Protein AF-A0A3E0KSJ0-F1 (afdb_monomer)

Solvent-accessible surface area (backbone atoms only — not comparable to full-atom values): 16572 Å² total; per-residue (Å²): 134,84,79,71,54,72,69,56,51,50,49,51,50,50,46,55,54,48,51,53,52,43,65,58,43,53,58,55,32,53,51,34,45,49,54,32,54,65,48,47,56,59,48,52,54,51,53,52,49,51,56,56,47,49,56,51,51,55,50,39,66,73,71,63,52,92,60,59,66,60,55,54,50,50,52,54,52,48,55,51,50,50,51,51,53,50,50,54,50,50,50,38,46,49,54,28,51,51,43,44,50,51,44,54,51,46,51,53,52,45,59,51,46,53,53,53,49,51,21,47,52,40,26,50,62,72,48,68,76,59,85,51,70,64,58,51,50,51,55,48,49,54,49,49,56,53,43,67,68,39,37,78,60,44,55,52,50,47,31,52,52,38,14,61,63,36,47,51,35,59,79,50,41,44,80,42,94,52,92,77,28,31,31,41,33,34,70,44,58,41,70,61,45,62,68,68,37,74,35,82,52,96,84,46,61,37,37,36,34,73,59,40,61,47,41,35,58,82,38,37,35,38,38,33,37,41,38,40,85,89,47,76,39,38,38,42,36,36,26,32,80,43,80,72,49,52,42,26,36,22,44,44,56,77,46,44,22,52,24,57,41,72,58,68,76,82,39,68,65,53,32,55,68,47,65,72,30,82,34,39,45,32,37,43,56,61,70,40,75,90,51,80,26,50,43,73,46,59,30,75,42,26,36,41,38,32,62,47,76,78,81,86,125

pLDDT: mean 78.9, std 12.52, range [38.31, 96.88]

Mean predicted aligned error: 10.22 Å

Secondary structure (DSSP, 8-state):
-PPPPHHHHHHHHHHHHHHHHHHHHHHHHHHHHHHHHHHHHHHHHHHHHHHHHHHHHHHHHHTT-S-HHHHHHHHHHHHHHHHHHHHHHHHHHHHHHHHHHHHHHHHHHHHHHHHHHHHHHHHHHHHTT--SHHHHHHHHHHHHHHHHHHIIIIIHHHHHHHHHHTT-GGGT-EE-SSTT-EEEEHHHHHHTS-SSEEEEETTEEEEEEEEEEEE-SS-EEEEEEEEETTEEEEEEEEEEEEEEETTEEEEEEEEEEETTEEP-TT-HHHIIIIISS-EEEEEGGGTSTT-S-EEEEEETTEEEEEEPPPP--

Foldseek 3Di:
DDDADPVLVVLVVVLVVLVVVLVVLVVVLVVLVVVLVVLVVVLVVLVVVLVVVVVVLVVCVVVDPPCVVVSVVVNVVSVVVNVVSVVVSVVSVVSSVVSVVVNLLSVLVSVVSVLVSQLSVLLCVLLVPVPDDVSLVVSLVLLQVVCVVVCVFAPLVQLVVLLVLQQQVVVQWDDDPDPQKIKRFQVSSQVSGDAWDWGADVQGIKTKHDWGWFFAQAKIKIWIWIDDPSGIWIKIWIFHWDDPDQFKIATATDWMGISNHTDDCPDPVCCVRHNVDGGSIHGRCNSRPPASGKDWGTHGRIIMIGRDPPPDD

Sequence (313 aa):
MEEPTYSTAFLRRQVEQTEQRLAAVVPEVAEARALYEEAAGPAAARLQFYDAYAGQAFGSLWSGAEDLVDVLANLRLMARLIQQDVAALEETARRYAQLRLKQDTLQRYRDLLDAVETAAQARERRLGGAVNRDELQLALYDVAEDWERLRPHLFVPFFQEAGRRLQRLDRVAVPGREPGTWHLEEDALNRVLPDPFTARVEGGRLSLTGPRFYLRADHLYFDAVMEGAFGTYHVLAVGQMERAGPTRIQYRIEAIYIDGLPVDPGDPDVQADIYQNSLLAMDGRSLLPGAVAMRYEQNNGYLWLAPEPPEAN

Nearest PDB structures (foldseek):
  6zbf-assembly1_D  TM=6.933E-01  e=5.297E+00  Plasmodium falciparum
  5y05-assembly1_A  TM=4.475E-01  e=1.123E+00  Mycolicibacterium smegmatis MC2 155
  6nct-assembly1_B  TM=5.214E-01  e=3.799E+00  Homo sapiens
  4ovv-assembly1_B  TM=5.397E-01  e=5.598E+00  Homo sapiens
  8i4v-assembly1_A  TM=4.188E-01  e=3.217E+00  Saccharomyces cerevisiae S288C

Radius of gyration: 27.34 Å; Cα contacts (8 Å, |Δi|>4): 456; chains: 1; bounding box: 70×56×86 Å

Structure (mmCIF, N/CA/C/O backbone):
data_AF-A0A3E0KSJ0-F1
#
_entry.id   AF-A0A3E0KSJ0-F1
#
loop_
_atom_site.group_PDB
_atom_site.id
_atom_site.type_symbol
_atom_site.label_atom_id
_atom_site.label_alt_id
_atom_site.label_comp_id
_atom_site.label_asym_id
_atom_site.label_entity_id
_atom_site.label_seq_id
_atom_site.pdbx_PDB_ins_code
_atom_site.Cartn_x
_atom_site.Cartn_y
_atom_site.Cartn_z
_atom_site.occupancy
_atom_site.B_iso_or_equiv
_atom_site.auth_seq_id
_atom_site.auth_comp_id
_atom_site.auth_asym_id
_atom_site.auth_atom_id
_atom_site.pdbx_PDB_model_num
ATOM 1 N N . MET A 1 1 ? 17.817 -26.746 -16.448 1.00 38.31 1 MET A N 1
ATOM 2 C CA . MET A 1 1 ? 17.280 -26.016 -15.285 1.00 38.31 1 MET A CA 1
ATOM 3 C C . MET A 1 1 ? 18.471 -25.349 -14.645 1.00 38.31 1 MET A C 1
ATOM 5 O O . MET A 1 1 ? 19.322 -26.064 -14.136 1.00 38.31 1 MET A O 1
ATOM 9 N N . GLU A 1 2 ? 18.605 -24.040 -14.823 1.00 41.97 2 GLU A N 1
ATOM 10 C CA . GLU A 1 2 ? 19.685 -23.260 -14.210 1.00 41.97 2 GLU A CA 1
ATOM 11 C C . GLU A 1 2 ? 19.411 -23.097 -12.710 1.00 41.97 2 GLU A C 1
ATOM 13 O O . GLU A 1 2 ? 18.256 -22.977 -12.295 1.00 41.97 2 GLU A O 1
ATOM 18 N N . GLU A 1 3 ? 20.463 -23.178 -11.895 1.00 40.12 3 GLU A N 1
ATOM 19 C CA . GLU A 1 3 ? 20.366 -23.003 -10.446 1.00 40.12 3 GLU A CA 1
ATOM 20 C C . GLU A 1 3 ? 20.063 -21.530 -10.110 1.00 40.12 3 GLU A C 1
ATOM 22 O O . GLU A 1 3 ? 20.663 -20.636 -10.710 1.00 40.12 3 GLU A O 1
ATOM 27 N N . PRO A 1 4 ? 19.145 -21.248 -9.165 1.00 48.75 4 PRO A N 1
ATOM 28 C CA . PRO A 1 4 ? 18.804 -19.881 -8.782 1.00 48.75 4 PRO A CA 1
ATOM 29 C C . PRO A 1 4 ? 20.024 -19.155 -8.206 1.00 48.75 4 PRO A C 1
ATOM 31 O O . PRO A 1 4 ? 20.809 -19.732 -7.449 1.00 48.75 4 PRO A O 1
ATOM 34 N N . THR A 1 5 ? 20.159 -17.863 -8.509 1.00 55.38 5 THR A N 1
ATOM 35 C CA . THR A 1 5 ? 21.218 -17.040 -7.903 1.00 55.38 5 THR A CA 1
ATOM 36 C C . THR A 1 5 ? 21.061 -16.980 -6.374 1.00 55.38 5 THR A C 1
ATOM 38 O O . THR A 1 5 ? 19.957 -17.108 -5.841 1.00 55.38 5 THR A O 1
ATOM 41 N N . TYR A 1 6 ? 22.161 -16.774 -5.632 1.00 48.75 6 TYR A N 1
ATOM 42 C CA . TYR A 1 6 ? 22.166 -16.747 -4.154 1.00 48.75 6 TYR A CA 1
ATOM 43 C C . TYR A 1 6 ? 21.106 -15.799 -3.557 1.00 48.75 6 TYR A C 1
ATOM 45 O O . TYR A 1 6 ? 20.485 -16.123 -2.546 1.00 48.75 6 TYR A O 1
ATOM 53 N N . SER A 1 7 ? 20.850 -14.658 -4.206 1.00 44.50 7 SER A N 1
ATOM 54 C CA . SER A 1 7 ? 19.797 -13.706 -3.827 1.00 44.50 7 SER A CA 1
ATOM 55 C C . SER A 1 7 ? 18.388 -14.288 -3.960 1.00 44.50 7 SER A C 1
ATOM 57 O O . SER A 1 7 ? 17.577 -14.135 -3.051 1.00 44.50 7 SER A O 1
ATOM 59 N N . THR A 1 8 ? 18.104 -15.001 -5.049 1.00 53.81 8 THR A N 1
ATOM 60 C CA . THR A 1 8 ? 16.798 -15.623 -5.309 1.00 53.81 8 THR A CA 1
ATOM 61 C C . THR A 1 8 ? 16.569 -16.822 -4.391 1.00 53.81 8 THR A C 1
ATOM 63 O O . THR A 1 8 ? 15.483 -16.993 -3.842 1.00 53.81 8 THR A O 1
ATOM 66 N N . ALA A 1 9 ? 17.611 -17.618 -4.131 1.00 56.91 9 ALA A N 1
ATOM 67 C CA . ALA A 1 9 ? 17.558 -18.706 -3.154 1.00 56.91 9 ALA A CA 1
ATOM 68 C C . ALA A 1 9 ? 17.325 -18.194 -1.717 1.00 56.91 9 ALA A C 1
ATOM 70 O O . ALA A 1 9 ? 16.571 -18.797 -0.952 1.00 56.91 9 ALA A O 1
ATOM 71 N N . PHE A 1 10 ? 17.939 -17.065 -1.348 1.00 48.62 10 PHE A N 1
ATOM 72 C CA . PHE A 1 10 ? 17.715 -16.417 -0.056 1.00 48.62 10 PHE A CA 1
ATOM 73 C C . PHE A 1 10 ? 16.281 -15.885 0.088 1.00 48.62 10 PHE A C 1
ATOM 75 O O . PHE A 1 10 ? 15.656 -16.126 1.120 1.00 48.62 10 PHE A O 1
ATOM 82 N N . LEU A 1 11 ? 15.744 -15.225 -0.945 1.00 50.44 11 LEU A N 1
ATOM 83 C CA . LEU A 1 11 ? 14.357 -14.745 -0.965 1.00 50.44 11 LEU A CA 1
ATOM 84 C C . LEU A 1 11 ? 13.357 -15.896 -0.821 1.00 50.44 11 LEU A C 1
ATOM 86 O O . LEU A 1 11 ? 12.496 -15.841 0.053 1.00 50.44 11 LEU A O 1
ATOM 90 N N . ARG A 1 12 ? 13.534 -16.987 -1.577 1.00 62.97 12 ARG A N 1
ATOM 91 C CA . ARG A 1 12 ? 12.697 -18.194 -1.446 1.00 62.97 12 ARG A CA 1
ATOM 92 C C . ARG A 1 12 ? 12.710 -18.754 -0.030 1.00 62.97 12 ARG A C 1
ATOM 94 O O . ARG A 1 12 ? 11.664 -19.059 0.532 1.00 62.97 12 ARG A O 1
ATOM 101 N N . ARG A 1 13 ? 13.884 -18.800 0.602 1.00 56.50 13 ARG A N 1
ATOM 102 C CA . ARG A 1 13 ? 14.000 -19.227 2.001 1.00 56.50 13 ARG A CA 1
ATOM 103 C C . ARG A 1 13 ? 13.256 -18.294 2.962 1.00 56.50 13 ARG A C 1
ATOM 105 O O . ARG A 1 13 ? 12.698 -18.768 3.949 1.00 56.50 13 ARG A O 1
ATOM 112 N N . GLN A 1 14 ? 13.254 -16.983 2.714 1.00 46.69 14 GLN A N 1
ATOM 113 C CA . GLN A 1 14 ? 12.480 -16.034 3.521 1.00 46.69 14 GLN A CA 1
ATOM 114 C C . GLN A 1 14 ? 10.969 -16.217 3.338 1.00 46.69 14 GLN A C 1
ATOM 116 O O . GLN A 1 14 ? 10.240 -16.153 4.333 1.00 46.69 14 GLN A O 1
ATOM 121 N N . VAL A 1 15 ? 10.510 -16.493 2.112 1.00 60.81 15 VAL A N 1
ATOM 122 C CA . VAL A 1 15 ? 9.110 -16.843 1.818 1.00 60.81 15 VAL A CA 1
ATOM 123 C C . VAL A 1 15 ? 8.719 -18.093 2.603 1.00 60.81 15 VAL A C 1
ATOM 125 O O . VAL A 1 15 ? 7.826 -18.021 3.444 1.00 60.81 15 VAL A O 1
ATOM 128 N N . GLU A 1 16 ? 9.466 -19.190 2.455 1.00 65.38 16 GLU A N 1
ATOM 129 C CA . GLU A 1 16 ? 9.206 -20.456 3.156 1.00 65.38 16 GLU A CA 1
ATOM 130 C C . GLU A 1 16 ? 9.163 -20.285 4.685 1.00 65.38 16 GLU A C 1
ATOM 132 O O . GLU A 1 16 ? 8.272 -20.798 5.364 1.00 65.38 16 GLU A O 1
ATOM 137 N N . GLN A 1 17 ? 10.109 -19.533 5.259 1.00 55.03 17 GLN A N 1
ATOM 138 C CA . GLN A 1 17 ? 10.126 -19.254 6.700 1.00 55.03 17 GLN A CA 1
ATOM 139 C C . GLN A 1 17 ? 8.919 -18.430 7.151 1.00 55.03 17 GLN A C 1
ATOM 141 O O . GLN A 1 17 ? 8.402 -18.641 8.252 1.00 55.03 17 GLN A O 1
ATOM 146 N N . THR A 1 18 ? 8.479 -17.479 6.330 1.00 50.53 18 THR A N 1
ATOM 147 C CA . THR A 1 18 ? 7.305 -16.652 6.623 1.00 50.53 18 THR A CA 1
ATOM 148 C C . THR A 1 18 ? 6.028 -17.483 6.530 1.00 50.53 18 THR A C 1
ATOM 150 O O . THR A 1 18 ? 5.198 -17.405 7.435 1.00 50.53 18 THR A O 1
ATOM 153 N N . GLU A 1 19 ? 5.907 -18.352 5.527 1.00 67.88 19 GLU A N 1
ATOM 154 C CA . GLU A 1 19 ? 4.785 -19.283 5.374 1.00 67.88 19 GLU A CA 1
ATOM 155 C C . GLU A 1 19 ? 4.686 -20.264 6.545 1.00 67.88 19 GLU A C 1
ATOM 157 O O . GLU A 1 19 ? 3.603 -20.460 7.093 1.00 67.88 19 GLU A O 1
ATOM 162 N N . GLN A 1 20 ? 5.811 -20.817 7.012 1.00 70.19 20 GLN A N 1
ATOM 163 C CA . GLN A 1 20 ? 5.831 -21.681 8.199 1.00 70.19 20 GLN A CA 1
ATOM 164 C C . GLN A 1 20 ? 5.352 -20.946 9.457 1.00 70.19 20 GLN A C 1
ATOM 166 O O . GLN A 1 20 ? 4.574 -21.488 10.244 1.00 70.19 20 GLN A O 1
ATOM 171 N N . ARG A 1 21 ? 5.788 -19.694 9.654 1.00 60.22 21 ARG A N 1
ATOM 172 C CA . ARG A 1 21 ? 5.330 -18.861 10.779 1.00 60.22 21 ARG A CA 1
ATOM 173 C C . ARG A 1 21 ? 3.844 -18.540 10.671 1.00 60.22 21 ARG A C 1
ATOM 175 O O . ARG A 1 21 ? 3.152 -18.564 11.686 1.00 60.22 21 ARG A O 1
ATOM 182 N N . LEU A 1 22 ? 3.353 -18.258 9.467 1.00 65.88 22 LEU A N 1
ATOM 183 C CA . LEU A 1 22 ? 1.939 -18.003 9.220 1.00 65.88 22 LEU A CA 1
ATOM 184 C C . LEU A 1 22 ? 1.102 -19.255 9.517 1.00 65.88 22 LEU A C 1
ATOM 186 O O . LEU A 1 22 ? 0.130 -19.169 10.263 1.00 65.88 22 LEU A O 1
ATOM 190 N N . ALA A 1 23 ? 1.533 -20.423 9.035 1.00 75.69 23 ALA A N 1
ATOM 191 C CA . ALA A 1 23 ? 0.880 -21.706 9.289 1.00 75.69 23 ALA A CA 1
ATOM 192 C C . ALA A 1 23 ? 0.805 -22.056 10.786 1.00 75.69 23 ALA A C 1
ATOM 194 O O . ALA A 1 23 ? -0.154 -22.696 11.211 1.00 75.69 23 ALA A O 1
ATOM 195 N N . ALA A 1 24 ? 1.774 -21.608 11.591 1.00 74.69 24 ALA A N 1
ATOM 196 C CA . ALA A 1 24 ? 1.742 -21.759 13.045 1.00 74.69 24 ALA A CA 1
ATOM 197 C C . ALA A 1 24 ? 0.785 -20.768 13.739 1.00 74.69 24 ALA A C 1
ATOM 199 O O . ALA A 1 24 ? 0.106 -21.142 14.688 1.00 74.69 24 ALA A O 1
ATOM 200 N N . VAL A 1 25 ? 0.698 -19.516 13.270 1.00 71.12 25 VAL A N 1
ATOM 201 C CA . VAL A 1 25 ? -0.120 -18.462 13.910 1.00 71.12 25 VAL A CA 1
ATOM 202 C C . VAL A 1 25 ? -1.603 -18.552 13.534 1.00 71.12 25 VAL A C 1
ATOM 204 O O . VAL A 1 25 ? -2.456 -18.241 14.360 1.00 71.12 25 VAL A O 1
ATOM 207 N N . VAL A 1 26 ? -1.938 -18.995 12.319 1.00 78.19 26 VAL A N 1
ATOM 208 C CA . VAL A 1 26 ? -3.332 -19.155 11.859 1.00 78.19 26 VAL A CA 1
ATOM 209 C C . VAL A 1 26 ? -4.201 -19.984 12.825 1.00 78.19 26 VAL A C 1
ATOM 211 O O . VAL A 1 26 ? -5.277 -19.499 13.190 1.00 78.19 26 VAL A O 1
ATOM 214 N N . PRO A 1 27 ? -3.791 -21.185 13.285 1.00 84.50 27 PRO A N 1
ATOM 215 C CA . PRO A 1 27 ? -4.589 -21.942 14.249 1.00 84.50 27 PRO A CA 1
ATOM 216 C C . PRO A 1 27 ? -4.680 -21.245 15.615 1.00 84.50 27 PRO A C 1
ATOM 218 O O . PRO A 1 27 ? -5.757 -21.248 16.206 1.00 84.50 27 PRO A O 1
ATOM 221 N N . GLU A 1 28 ? -3.616 -20.579 16.086 1.00 76.81 28 GLU A N 1
ATOM 222 C CA . GLU A 1 28 ? -3.640 -19.812 17.346 1.00 76.81 28 GLU A CA 1
ATOM 223 C C . GLU A 1 28 ? -4.657 -18.659 17.294 1.00 76.81 28 GLU A C 1
ATOM 225 O O . GLU A 1 28 ? -5.363 -18.398 18.269 1.00 76.81 28 GLU A O 1
ATOM 230 N N . VAL A 1 29 ? -4.765 -17.970 16.151 1.00 74.88 29 VAL A N 1
ATOM 231 C CA . VAL A 1 29 ? -5.762 -16.909 15.941 1.00 74.88 29 VAL A CA 1
ATOM 232 C C . VAL A 1 29 ? -7.173 -17.484 15.918 1.00 74.88 29 VAL A C 1
ATOM 234 O O . VAL A 1 29 ? -8.070 -16.895 16.519 1.00 74.88 29 VAL A O 1
ATOM 237 N N . ALA A 1 30 ? -7.381 -18.621 15.248 1.00 80.81 30 ALA A N 1
ATOM 238 C CA . ALA A 1 30 ? -8.684 -19.280 15.197 1.00 80.81 30 ALA A CA 1
ATOM 239 C C . ALA A 1 30 ? -9.153 -19.720 16.594 1.00 80.81 30 ALA A C 1
ATOM 241 O O . ALA A 1 30 ? -10.302 -19.472 16.958 1.00 80.81 30 ALA A O 1
ATOM 242 N N . GLU A 1 31 ? -8.257 -20.294 17.400 1.00 85.75 31 GLU A N 1
ATOM 243 C CA . GLU A 1 31 ? -8.533 -20.662 18.791 1.00 85.75 31 GLU A CA 1
ATOM 244 C C . GLU A 1 31 ? -8.829 -19.426 19.653 1.00 85.75 31 GLU A C 1
ATOM 246 O O . GLU A 1 31 ? -9.848 -19.374 20.339 1.00 85.75 31 GLU A O 1
ATOM 251 N N . ALA A 1 32 ? -7.994 -18.385 19.577 1.00 77.38 32 ALA A N 1
ATOM 252 C CA . ALA A 1 32 ? -8.206 -17.152 20.336 1.00 77.38 32 ALA A CA 1
ATOM 253 C C . ALA A 1 32 ? -9.509 -16.436 19.946 1.00 77.38 32 ALA A C 1
ATOM 255 O O . ALA A 1 32 ? -10.180 -15.864 20.806 1.00 77.38 32 ALA A O 1
ATOM 256 N N . ARG A 1 33 ? -9.886 -16.488 18.663 1.00 83.25 33 ARG A N 1
ATOM 257 C CA . ARG A 1 33 ? -11.171 -15.985 18.175 1.00 83.25 33 ARG A CA 1
ATOM 258 C C . ARG A 1 33 ? -12.333 -16.780 18.759 1.00 83.25 33 ARG A C 1
ATOM 260 O O . ARG A 1 33 ? -13.277 -16.162 19.239 1.00 83.25 33 ARG A O 1
ATOM 267 N N . ALA A 1 34 ? -12.257 -18.111 18.743 1.00 85.81 34 ALA A N 1
ATOM 268 C CA . ALA A 1 34 ? -13.293 -18.970 19.309 1.00 85.81 34 ALA A CA 1
ATOM 269 C C . ALA A 1 34 ? -13.478 -18.709 20.812 1.00 85.81 34 ALA A C 1
ATOM 271 O O . ALA A 1 34 ? -14.605 -18.524 21.257 1.00 85.81 34 ALA A O 1
ATOM 272 N N . LEU A 1 35 ? -12.381 -18.584 21.568 1.00 84.50 35 LEU A N 1
ATOM 273 C CA . LEU A 1 35 ? -12.415 -18.236 22.994 1.00 84.50 35 LEU A CA 1
ATOM 274 C C . LEU A 1 35 ? -13.031 -16.852 23.244 1.00 84.50 35 LEU A C 1
ATOM 276 O O . LEU A 1 35 ? -13.803 -16.675 24.185 1.00 84.50 35 LEU A O 1
ATOM 280 N N . TYR A 1 36 ? -12.705 -15.863 22.407 1.00 80.56 36 TYR A N 1
ATOM 281 C CA . TYR A 1 36 ? -13.316 -14.539 22.493 1.00 80.56 36 TYR A CA 1
ATOM 282 C C . TYR A 1 36 ? -14.818 -14.584 22.181 1.00 80.56 36 TYR A C 1
ATOM 284 O O . TYR A 1 36 ? -15.604 -14.006 22.925 1.00 80.56 36 TYR A O 1
ATOM 292 N N . GLU A 1 37 ? -15.235 -15.278 21.119 1.00 83.88 37 GLU A N 1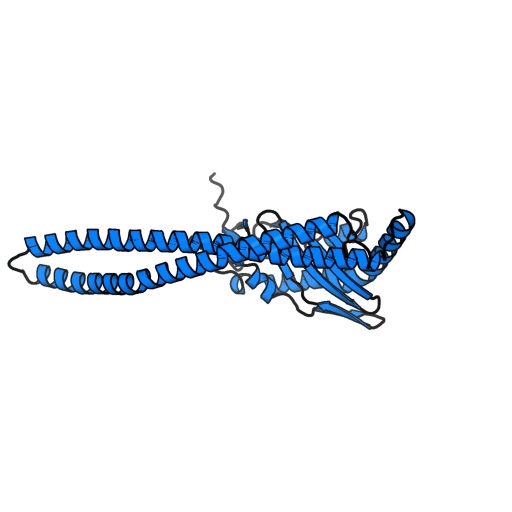
ATOM 293 C CA . GLU A 1 37 ? -16.649 -15.417 20.739 1.00 83.88 37 GLU A CA 1
ATOM 294 C C . GLU A 1 37 ? -17.452 -16.189 21.807 1.00 83.88 37 GLU A C 1
ATOM 296 O O . GLU A 1 37 ? -18.560 -15.771 22.159 1.00 83.88 37 GLU A O 1
ATOM 301 N N . GLU A 1 38 ? -16.872 -17.244 22.391 1.00 85.62 38 GLU A N 1
ATOM 302 C CA . GLU A 1 38 ? -17.444 -18.004 23.511 1.00 85.62 38 GLU A CA 1
ATOM 303 C C . GLU A 1 38 ? -17.595 -17.144 24.773 1.00 85.62 38 GLU A C 1
ATOM 305 O O . GLU A 1 38 ? -18.592 -17.267 25.481 1.00 85.62 38 GLU A O 1
ATOM 310 N N . ALA A 1 39 ? -16.656 -16.233 25.046 1.00 78.31 39 ALA A N 1
ATOM 311 C CA . ALA A 1 39 ? -16.739 -15.314 26.179 1.00 78.31 39 ALA A CA 1
ATOM 312 C C . ALA A 1 39 ? -17.694 -14.130 25.926 1.00 78.31 39 ALA A C 1
ATOM 314 O O . ALA A 1 39 ? -18.404 -13.698 26.840 1.00 78.31 39 ALA A O 1
ATOM 315 N N . ALA A 1 40 ? -17.740 -13.610 24.696 1.00 72.31 40 ALA A N 1
ATOM 316 C CA . ALA A 1 40 ? -18.466 -12.393 24.337 1.00 72.31 40 ALA A CA 1
ATOM 317 C C . ALA A 1 40 ? -19.990 -12.557 24.413 1.00 72.31 40 ALA A C 1
ATOM 319 O O . ALA A 1 40 ? -20.670 -11.670 24.930 1.00 72.31 40 ALA A O 1
ATOM 320 N N . GLY A 1 41 ? -20.535 -13.684 23.942 1.00 76.56 41 GLY A N 1
ATOM 321 C CA . GLY A 1 41 ? -21.981 -13.943 23.974 1.00 76.56 41 GLY A CA 1
ATOM 322 C C . GLY A 1 41 ? -22.561 -13.949 25.398 1.00 76.56 41 GLY A C 1
ATOM 323 O O . GLY A 1 41 ? -23.455 -13.153 25.702 1.00 76.56 41 GLY A O 1
ATOM 324 N N . PRO A 1 42 ? -22.034 -14.786 26.310 1.00 78.25 42 PRO A N 1
ATOM 325 C CA . PRO A 1 42 ? -22.417 -14.790 27.717 1.00 78.25 42 PRO A CA 1
ATOM 326 C C . PRO A 1 42 ? -22.154 -13.453 28.418 1.00 78.25 42 PRO A C 1
ATOM 328 O O . PRO A 1 42 ? -22.981 -13.034 29.224 1.00 78.25 42 PRO A O 1
ATOM 331 N N . ALA A 1 43 ? -21.048 -12.761 28.119 1.00 70.81 43 ALA A N 1
ATOM 332 C CA . ALA A 1 43 ? -20.759 -11.448 28.701 1.00 70.81 43 ALA A CA 1
ATOM 333 C C . ALA A 1 43 ? -21.787 -10.386 28.273 1.00 70.81 43 ALA A C 1
ATOM 335 O O . ALA A 1 43 ? -22.272 -9.635 29.116 1.00 70.81 43 ALA A O 1
ATOM 336 N N . ALA A 1 44 ? -22.190 -10.360 26.999 1.00 72.19 44 ALA A N 1
ATOM 337 C CA . ALA A 1 44 ? -23.237 -9.464 26.510 1.00 72.19 44 ALA A CA 1
ATOM 338 C C . ALA A 1 44 ? -24.589 -9.741 27.189 1.00 72.19 44 ALA A C 1
ATOM 340 O O . ALA A 1 44 ? -25.260 -8.806 27.626 1.00 72.19 44 ALA A O 1
ATOM 341 N N . ALA A 1 45 ? -24.958 -11.016 27.348 1.00 76.00 45 ALA A N 1
ATOM 342 C CA . ALA A 1 45 ? -26.170 -11.407 28.067 1.00 76.00 45 ALA A CA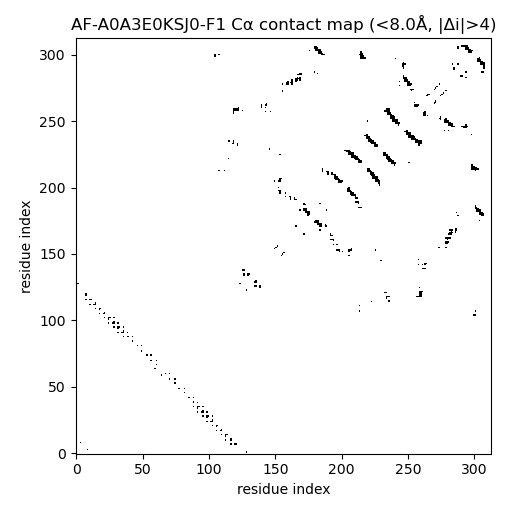 1
ATOM 343 C C . ALA A 1 45 ? -26.123 -10.999 29.553 1.00 76.00 45 ALA A C 1
ATOM 345 O O . ALA A 1 45 ? -27.115 -10.500 30.085 1.00 76.00 45 ALA A O 1
ATOM 346 N N . ARG A 1 46 ? -24.968 -11.153 30.220 1.00 73.31 46 ARG A N 1
ATOM 347 C CA . ARG A 1 46 ? -24.769 -10.701 31.608 1.00 73.31 46 ARG A CA 1
ATOM 348 C C . ARG A 1 46 ? -24.863 -9.180 31.733 1.00 73.31 46 ARG A C 1
ATOM 350 O O . ARG A 1 46 ? -25.554 -8.701 32.623 1.00 73.31 46 ARG A O 1
ATOM 357 N N . LEU A 1 47 ? -24.257 -8.422 30.818 1.00 68.81 47 LEU A N 1
ATOM 358 C CA . LEU A 1 47 ? -24.356 -6.957 30.790 1.00 68.81 47 LEU A CA 1
ATOM 359 C C . LEU A 1 47 ? -25.800 -6.472 30.597 1.00 68.81 47 LEU A C 1
ATOM 361 O O . LEU A 1 47 ? -26.237 -5.582 31.321 1.00 68.81 47 LEU A O 1
ATOM 365 N N . GLN A 1 48 ? -26.560 -7.093 29.691 1.00 71.00 48 GLN A N 1
ATOM 366 C CA . GLN A 1 48 ? -27.988 -6.798 29.509 1.00 71.00 48 GLN A CA 1
ATOM 367 C C . GLN A 1 48 ? -28.814 -7.135 30.756 1.00 71.00 48 GLN A C 1
ATOM 369 O O . GLN A 1 48 ? -29.712 -6.381 31.130 1.00 71.00 48 GLN A O 1
ATOM 374 N N . PHE A 1 49 ? -28.501 -8.248 31.426 1.00 75.44 49 PHE A N 1
ATOM 375 C CA . PHE A 1 49 ? -29.124 -8.602 32.700 1.00 75.44 49 PHE A CA 1
ATOM 376 C C . PHE A 1 49 ? -28.832 -7.556 33.784 1.00 75.44 49 PHE A C 1
ATOM 378 O O . PHE A 1 49 ? -29.755 -7.135 34.482 1.00 75.44 49 PHE A O 1
ATOM 385 N N . TYR A 1 50 ? -27.580 -7.105 33.913 1.00 70.75 50 TYR A N 1
ATOM 386 C CA . TYR A 1 50 ? -27.209 -6.086 34.895 1.00 70.75 50 TYR A CA 1
ATOM 387 C C . TYR A 1 50 ? -27.910 -4.750 34.635 1.00 70.75 50 TYR A C 1
ATOM 389 O O . TYR A 1 50 ? -28.356 -4.115 35.587 1.00 70.75 50 TYR A O 1
ATOM 397 N N . ASP A 1 51 ? -28.052 -4.347 33.372 1.00 65.50 51 ASP A N 1
ATOM 398 C CA . ASP A 1 51 ? -28.773 -3.130 32.983 1.00 65.50 51 ASP A CA 1
ATOM 399 C C . ASP A 1 51 ? -30.264 -3.210 33.365 1.00 65.50 51 ASP A C 1
ATOM 401 O O . ASP A 1 51 ? -30.800 -2.335 34.053 1.00 65.50 51 ASP A O 1
ATOM 405 N N . ALA A 1 52 ? -30.916 -4.331 33.036 1.00 72.00 52 ALA A N 1
ATOM 406 C CA . ALA A 1 52 ? -32.311 -4.579 33.393 1.00 72.00 52 ALA A CA 1
ATOM 407 C C . ALA A 1 52 ? -32.532 -4.629 34.917 1.00 72.00 52 ALA A C 1
ATOM 409 O O . ALA A 1 52 ? -33.484 -4.035 35.433 1.00 72.00 52 ALA A O 1
ATOM 410 N N . TYR A 1 53 ? -31.647 -5.309 35.653 1.00 71.44 53 TYR A N 1
ATOM 411 C CA . TYR A 1 53 ? -31.734 -5.405 37.108 1.00 71.44 53 TYR A CA 1
ATOM 412 C C . TYR A 1 53 ? -31.457 -4.055 37.778 1.00 71.44 53 TYR A C 1
ATOM 414 O O . TYR A 1 53 ? -32.162 -3.691 38.717 1.00 71.44 53 TYR A O 1
ATOM 422 N N . ALA A 1 54 ? -30.465 -3.286 37.313 1.00 56.53 54 ALA A N 1
ATOM 423 C CA . ALA A 1 54 ? -30.177 -1.959 37.854 1.00 56.53 54 ALA A CA 1
ATOM 424 C C . ALA A 1 54 ? -31.417 -1.0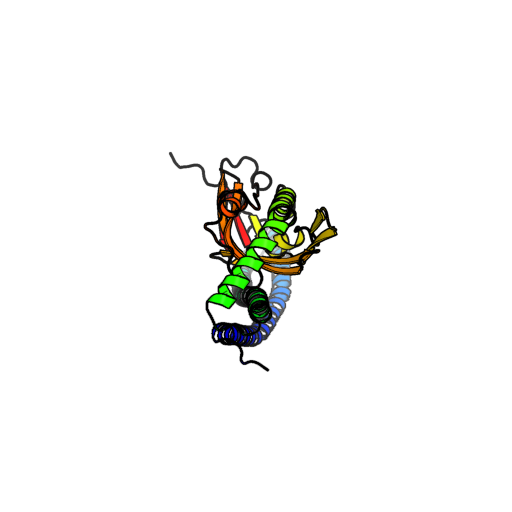58 37.763 1.00 56.53 54 ALA A C 1
ATOM 426 O O . ALA A 1 54 ? -31.787 -0.434 38.759 1.00 56.53 54 ALA A O 1
ATOM 427 N N . GLY A 1 55 ? -32.120 -1.070 36.625 1.00 62.75 55 GLY A N 1
ATOM 428 C CA . GLY A 1 55 ? -33.389 -0.356 36.456 1.00 62.75 55 GLY A CA 1
ATOM 429 C C . GLY A 1 55 ? -34.466 -0.762 37.474 1.00 62.75 55 GLY A C 1
ATOM 430 O O . GLY A 1 55 ? -35.124 0.102 38.056 1.00 62.75 55 GLY A O 1
ATOM 431 N N . GLN A 1 56 ? -34.614 -2.061 37.754 1.00 66.12 56 GLN A N 1
ATOM 432 C CA . GLN A 1 56 ? -35.567 -2.566 38.754 1.00 66.12 56 GLN A CA 1
ATOM 433 C C . GLN A 1 56 ? -35.160 -2.223 40.193 1.00 66.12 56 GLN A C 1
ATOM 435 O O . GLN A 1 56 ? -35.997 -1.799 40.992 1.00 66.12 56 GLN A O 1
ATOM 440 N N . ALA A 1 57 ? -33.874 -2.352 40.519 1.00 56.75 57 ALA A N 1
ATOM 441 C CA . ALA A 1 57 ? -33.328 -2.008 41.825 1.00 56.75 57 ALA A CA 1
ATOM 442 C C . ALA A 1 57 ? -33.505 -0.512 42.125 1.00 56.75 57 ALA A C 1
ATOM 444 O O . ALA A 1 57 ? -33.997 -0.165 43.198 1.00 56.75 57 ALA A O 1
ATOM 445 N N . PHE A 1 58 ? -33.215 0.376 41.167 1.00 57.31 58 PHE A N 1
ATOM 446 C CA . PHE A 1 58 ? -33.497 1.810 41.303 1.00 57.31 58 PHE A CA 1
ATOM 447 C C . PHE A 1 58 ? -34.992 2.097 41.494 1.00 57.31 58 PHE A C 1
ATOM 449 O O . PHE A 1 58 ? -35.346 2.918 42.341 1.00 57.31 58 PHE A O 1
ATOM 456 N N . GLY A 1 59 ? -35.870 1.384 40.780 1.00 59.41 59 GLY A N 1
ATOM 457 C CA . GLY A 1 59 ? -37.320 1.459 40.984 1.00 59.41 59 GLY A CA 1
ATOM 458 C C . GLY A 1 59 ? -37.744 1.076 42.407 1.00 59.41 59 GLY A C 1
ATOM 459 O O . GLY A 1 59 ? -38.521 1.799 43.026 1.00 59.41 59 GLY A O 1
ATOM 460 N N . SER A 1 60 ? -37.181 -0.008 42.953 1.00 61.84 60 SER A N 1
ATOM 461 C CA . SER A 1 60 ? -37.469 -0.483 44.317 1.00 61.84 60 SER A CA 1
ATOM 462 C C . SER A 1 60 ? -36.963 0.458 45.419 1.00 61.84 60 SER A C 1
ATOM 464 O O . SER A 1 60 ? -37.636 0.655 46.431 1.00 61.84 60 SER A O 1
ATOM 466 N N . LEU A 1 61 ? -35.811 1.104 45.202 1.00 57.84 61 LEU A N 1
ATOM 467 C CA . LEU A 1 61 ? -35.279 2.137 46.096 1.00 57.84 61 LEU A CA 1
ATOM 468 C C . LEU A 1 61 ? -36.179 3.381 46.107 1.00 57.84 61 LEU A C 1
ATOM 470 O O . LEU A 1 61 ? -36.396 3.972 47.162 1.00 57.84 61 LEU A O 1
ATOM 474 N N . TRP A 1 62 ? -36.733 3.757 44.950 1.00 60.53 62 TRP A N 1
ATOM 475 C CA . TRP A 1 62 ? -37.653 4.890 44.819 1.00 60.53 62 TRP A CA 1
ATOM 476 C C . TRP A 1 62 ? -39.037 4.611 45.422 1.00 60.53 62 TRP A C 1
ATOM 478 O O . TRP A 1 62 ? -39.667 5.515 45.967 1.00 60.53 62 TRP A O 1
ATOM 488 N N . SER A 1 63 ? -39.511 3.363 45.357 1.00 68.19 63 SER A N 1
ATOM 489 C CA . SER A 1 63 ? -40.813 2.956 45.902 1.00 68.19 63 SER A CA 1
ATOM 490 C C . SER A 1 63 ? -40.807 2.650 47.405 1.00 68.19 63 SER A C 1
ATOM 492 O O . SER A 1 63 ? -41.848 2.271 47.935 1.00 68.19 63 SER A O 1
ATOM 494 N N . GLY A 1 64 ? -39.668 2.801 48.092 1.00 54.97 64 GLY A N 1
ATOM 495 C CA . GLY A 1 64 ? -39.557 2.598 49.540 1.00 54.97 64 GLY A CA 1
ATOM 496 C C . GLY A 1 64 ? -39.492 1.128 49.964 1.00 54.97 64 GLY A C 1
ATOM 497 O O . GLY A 1 64 ? -40.257 0.713 50.830 1.00 54.97 64 GLY A O 1
ATOM 498 N N . ALA A 1 65 ? -38.609 0.333 49.350 1.00 59.91 65 ALA A N 1
ATOM 499 C CA . ALA A 1 65 ? -38.374 -1.059 49.747 1.00 59.91 65 ALA A CA 1
ATOM 500 C C . ALA A 1 65 ? -37.995 -1.205 51.239 1.00 59.91 65 ALA A C 1
ATOM 502 O O . ALA A 1 65 ? -37.174 -0.442 51.751 1.00 59.91 65 ALA A O 1
ATOM 503 N N . GLU A 1 66 ? -38.557 -2.221 51.907 1.00 49.81 66 GLU A N 1
ATOM 504 C CA . GLU A 1 66 ? -38.318 -2.515 53.332 1.00 49.81 66 GLU A CA 1
ATOM 505 C C . GLU A 1 66 ? -36.863 -2.952 53.621 1.00 49.81 66 GLU A C 1
ATOM 507 O O . GLU A 1 66 ? -36.334 -2.608 54.676 1.00 49.81 66 GLU A O 1
ATOM 512 N N . ASP A 1 67 ? -36.173 -3.590 52.660 1.00 64.00 67 ASP A N 1
ATOM 513 C CA . ASP A 1 67 ? -34.784 -4.084 52.787 1.00 64.00 67 ASP A CA 1
ATOM 514 C C . ASP A 1 67 ? -33.779 -3.322 51.901 1.00 64.00 67 ASP A C 1
ATOM 516 O O . ASP A 1 67 ? -33.114 -3.843 51.000 1.00 64.00 67 ASP A O 1
ATOM 520 N N . LEU A 1 68 ? -33.637 -2.028 52.177 1.00 55.09 68 LEU A N 1
ATOM 521 C CA . LEU A 1 68 ? -32.742 -1.111 51.457 1.00 55.09 68 LEU A CA 1
ATOM 522 C C . LEU A 1 68 ? -31.258 -1.537 51.497 1.00 55.09 68 LEU A C 1
ATOM 524 O O . LEU A 1 68 ? -30.498 -1.278 50.559 1.00 55.09 68 LEU A O 1
ATOM 528 N N . VAL A 1 69 ? -30.839 -2.201 52.579 1.00 66.19 69 VAL A N 1
ATOM 529 C CA . VAL A 1 69 ? -29.463 -2.686 52.772 1.00 66.19 69 VAL A CA 1
ATOM 530 C C . VAL A 1 69 ? -29.127 -3.806 51.787 1.00 66.19 69 VAL A C 1
ATOM 532 O O . VAL A 1 69 ? -28.053 -3.777 51.182 1.00 66.19 69 VAL A O 1
ATOM 535 N N . ASP A 1 70 ? -30.053 -4.735 51.562 1.00 58.16 70 ASP A N 1
ATOM 536 C CA . ASP A 1 70 ? -29.851 -5.876 50.668 1.00 58.16 70 ASP A CA 1
ATOM 537 C C . ASP A 1 70 ? -29.822 -5.443 49.201 1.00 58.16 70 ASP A C 1
ATOM 539 O O . ASP A 1 70 ? -28.981 -5.904 48.425 1.00 58.16 70 ASP A O 1
ATOM 543 N N . VAL A 1 71 ? -30.660 -4.471 48.825 1.00 56.50 71 VAL A N 1
ATOM 544 C CA . VAL A 1 71 ? -30.630 -3.876 47.479 1.00 56.50 71 VAL A CA 1
ATOM 545 C C . VAL A 1 71 ? -29.274 -3.215 47.203 1.00 56.50 71 VAL A C 1
ATOM 547 O O . VAL A 1 71 ? -28.672 -3.441 46.150 1.00 56.50 71 VAL A O 1
ATOM 550 N N . LEU A 1 72 ? -28.740 -2.448 48.159 1.00 55.59 72 LEU A N 1
ATOM 551 C CA . LEU A 1 72 ? -27.425 -1.809 48.034 1.00 55.59 72 LEU A CA 1
ATOM 552 C C . LEU A 1 72 ? -26.266 -2.821 48.048 1.00 55.59 72 LEU A C 1
ATOM 554 O O . LEU A 1 72 ? -25.277 -2.631 47.332 1.00 55.59 72 LEU A O 1
ATOM 558 N N . ALA A 1 73 ? -26.369 -3.896 48.834 1.00 62.75 73 ALA A N 1
ATOM 559 C CA . ALA A 1 73 ? -25.388 -4.979 48.852 1.00 62.75 73 ALA A CA 1
ATOM 560 C C . ALA A 1 73 ? -25.342 -5.718 47.503 1.00 62.75 73 ALA A C 1
ATOM 562 O O . ALA A 1 73 ? -24.255 -5.932 46.960 1.00 62.75 73 ALA A O 1
ATOM 563 N N . ASN A 1 74 ? -26.506 -6.009 46.916 1.00 62.25 74 ASN A N 1
ATOM 564 C CA . ASN A 1 74 ? -26.623 -6.641 45.602 1.00 62.25 74 ASN A CA 1
ATOM 565 C C . ASN A 1 74 ? -26.093 -5.740 44.478 1.00 62.25 74 ASN A C 1
ATOM 567 O O . ASN A 1 74 ? -25.351 -6.212 43.618 1.00 62.25 74 ASN A O 1
ATOM 571 N N . LEU A 1 75 ? -26.376 -4.432 44.517 1.00 60.00 75 LEU A N 1
ATOM 572 C CA . LEU A 1 75 ? -25.805 -3.463 43.571 1.00 60.00 75 LEU A CA 1
ATOM 573 C C . LEU A 1 75 ? -24.272 -3.419 43.638 1.00 60.00 75 LEU A C 1
ATOM 575 O O . LEU A 1 75 ? -23.603 -3.415 42.604 1.00 60.00 75 LEU A O 1
ATOM 579 N N . ARG A 1 76 ? -23.693 -3.446 44.846 1.00 67.69 76 ARG A N 1
ATOM 580 C CA . ARG A 1 76 ? -22.231 -3.500 45.028 1.00 67.69 76 ARG A CA 1
ATOM 581 C C . ARG A 1 76 ? -21.621 -4.810 44.538 1.00 67.69 76 ARG A C 1
ATOM 583 O O . ARG A 1 76 ? -20.536 -4.786 43.957 1.00 67.69 76 ARG A O 1
ATOM 590 N N . LEU A 1 77 ? -22.283 -5.938 44.785 1.00 72.12 77 LEU A N 1
ATOM 591 C CA . LEU A 1 77 ? -21.831 -7.243 44.308 1.00 72.12 77 LEU A CA 1
ATOM 592 C C . LEU A 1 77 ? -21.836 -7.296 42.776 1.00 72.12 77 LEU A C 1
ATOM 594 O O . LEU A 1 77 ? -20.827 -7.663 42.182 1.00 72.12 77 LEU A O 1
ATOM 598 N N . MET A 1 78 ? -22.918 -6.847 42.138 1.00 66.31 78 MET A N 1
ATOM 599 C CA . MET A 1 78 ? -22.998 -6.774 40.677 1.00 66.31 78 MET A CA 1
ATOM 600 C C . MET A 1 78 ? -21.952 -5.838 40.081 1.00 66.31 78 MET A C 1
ATOM 602 O O . MET A 1 78 ? -21.329 -6.204 39.095 1.00 66.31 78 MET A O 1
ATOM 606 N N . ALA A 1 79 ? -21.689 -4.673 40.683 1.00 65.12 79 ALA A N 1
ATOM 607 C CA . ALA A 1 79 ? -20.639 -3.775 40.200 1.00 65.12 79 ALA A CA 1
ATOM 608 C C . ALA A 1 79 ? -19.260 -4.463 40.155 1.00 65.12 79 ALA A C 1
ATOM 610 O O . ALA A 1 79 ? -18.507 -4.278 39.200 1.00 65.12 79 ALA A O 1
ATOM 611 N N . ARG A 1 80 ? -18.944 -5.305 41.151 1.00 75.50 80 ARG A N 1
ATOM 612 C CA . ARG A 1 80 ? -17.712 -6.113 41.146 1.00 75.50 80 ARG A CA 1
ATOM 613 C C . ARG A 1 80 ? -17.734 -7.199 40.072 1.00 75.50 80 ARG A C 1
ATOM 615 O O . ARG A 1 80 ? -16.722 -7.392 39.408 1.00 75.50 80 ARG A O 1
ATOM 622 N N . LEU A 1 81 ? -18.863 -7.884 39.892 1.00 73.31 81 LEU A N 1
ATOM 623 C CA . LEU A 1 81 ? -19.007 -8.923 38.867 1.00 73.31 81 LEU A CA 1
ATOM 624 C C . LEU A 1 81 ? -18.905 -8.341 37.450 1.00 73.31 81 LEU A C 1
ATOM 626 O O . LEU A 1 81 ? -18.199 -8.906 36.626 1.00 73.31 81 LEU A O 1
ATOM 630 N N . ILE A 1 82 ? -19.496 -7.167 37.199 1.00 70.12 82 ILE A N 1
ATOM 631 C CA . ILE A 1 82 ? -19.338 -6.412 35.947 1.00 70.12 82 ILE A CA 1
ATOM 632 C C . ILE A 1 82 ? -17.863 -6.117 35.689 1.00 70.12 82 ILE A C 1
ATOM 634 O O . ILE A 1 82 ? -17.374 -6.373 34.596 1.00 70.12 82 ILE A O 1
ATOM 638 N N . GLN A 1 83 ? -17.137 -5.601 36.686 1.00 76.12 83 GLN A N 1
ATOM 639 C CA . GLN A 1 83 ? -15.711 -5.303 36.531 1.00 76.12 83 GLN A CA 1
ATOM 640 C C . GLN A 1 83 ? -14.891 -6.556 36.204 1.00 76.12 83 GLN A C 1
ATOM 642 O O . GLN A 1 83 ? -14.006 -6.496 35.356 1.00 76.12 83 GLN A O 1
ATOM 647 N N . GLN A 1 84 ? -15.190 -7.688 36.844 1.00 80.44 84 GLN A N 1
ATOM 648 C CA . GLN A 1 84 ? -14.518 -8.961 36.574 1.00 80.44 84 GLN A CA 1
ATOM 649 C C . GLN A 1 84 ? -14.845 -9.503 35.176 1.00 80.44 84 GLN A C 1
ATOM 651 O O . GLN A 1 84 ? -13.933 -9.893 34.449 1.00 80.44 84 GLN A O 1
ATOM 656 N N . ASP A 1 85 ? -16.121 -9.484 34.786 1.00 73.19 85 ASP A N 1
ATOM 657 C CA . ASP A 1 85 ? -16.590 -9.922 33.469 1.00 73.19 85 ASP A CA 1
ATOM 658 C C . ASP A 1 85 ? -15.982 -9.072 32.344 1.00 73.19 85 ASP A C 1
ATOM 660 O O . ASP A 1 85 ? -15.495 -9.609 31.348 1.00 73.19 85 ASP A O 1
ATOM 664 N N . VAL A 1 86 ? -15.963 -7.746 32.518 1.00 75.25 86 VAL A N 1
ATOM 665 C CA . VAL A 1 86 ? -15.347 -6.811 31.567 1.00 75.25 86 VAL A CA 1
ATOM 666 C C . VAL A 1 86 ? -13.839 -7.041 31.489 1.00 75.25 86 VAL A C 1
ATOM 668 O O . VAL A 1 86 ? -13.314 -7.147 30.386 1.00 75.25 86 VAL A O 1
ATOM 671 N N . ALA A 1 87 ? -13.141 -7.205 32.618 1.00 78.12 87 ALA A N 1
ATOM 672 C CA . ALA A 1 87 ? -11.697 -7.450 32.621 1.00 78.12 87 ALA A CA 1
ATOM 673 C C . ALA A 1 87 ? -11.312 -8.766 31.915 1.00 78.12 87 ALA A C 1
ATOM 675 O O . ALA A 1 87 ? -10.346 -8.792 31.150 1.00 78.12 87 ALA A O 1
ATOM 676 N N . ALA A 1 88 ? -12.078 -9.842 32.124 1.00 76.44 88 ALA A N 1
ATOM 677 C CA . ALA A 1 88 ? -11.860 -11.126 31.452 1.00 76.44 88 ALA A CA 1
ATOM 678 C C . ALA A 1 88 ? -12.126 -11.039 29.935 1.00 76.44 88 ALA A C 1
ATOM 680 O O . ALA A 1 88 ? -11.374 -11.589 29.121 1.00 76.44 88 ALA A O 1
ATOM 681 N N . LEU A 1 89 ? -13.166 -10.299 29.534 1.00 76.56 89 LEU A N 1
ATOM 682 C CA . LEU A 1 89 ? -13.448 -10.033 28.123 1.00 76.56 89 LEU A CA 1
ATOM 683 C C . LEU A 1 89 ? -12.354 -9.163 27.484 1.00 76.56 89 LEU A C 1
ATOM 685 O O . LEU A 1 89 ? -11.927 -9.426 26.364 1.00 76.56 89 LEU A O 1
ATOM 689 N N . GLU A 1 90 ? -11.849 -8.158 28.197 1.00 79.31 90 GLU A N 1
ATOM 690 C CA . GLU A 1 90 ? -10.738 -7.319 27.741 1.00 79.31 90 GLU A CA 1
ATOM 691 C C . GLU A 1 90 ? -9.433 -8.104 27.592 1.00 79.31 90 GLU A C 1
ATOM 693 O O . GLU A 1 90 ? -8.638 -7.819 26.697 1.00 79.31 90 GLU A O 1
ATOM 698 N N . GLU A 1 91 ? -9.161 -9.069 28.469 1.00 81.12 91 GLU A N 1
ATOM 699 C CA . GLU A 1 91 ? -7.981 -9.931 28.369 1.00 81.12 91 GLU A CA 1
ATOM 700 C C . GLU A 1 91 ? -8.037 -10.821 27.120 1.00 81.12 91 GLU A C 1
ATOM 702 O O . GLU A 1 91 ? -7.104 -10.817 26.310 1.00 81.12 91 GLU A O 1
ATOM 707 N N . THR A 1 92 ? -9.153 -11.525 26.914 1.00 78.50 92 THR A N 1
ATOM 708 C CA . THR A 1 92 ? -9.358 -12.376 25.729 1.00 78.50 92 THR A CA 1
ATOM 709 C C . THR A 1 92 ? -9.360 -11.558 24.436 1.00 78.50 92 THR A C 1
ATOM 711 O O . THR A 1 92 ? -8.680 -11.928 23.475 1.00 78.50 92 THR A O 1
ATOM 714 N N . ALA A 1 93 ? -10.014 -10.391 24.432 1.00 75.50 93 ALA A N 1
ATOM 715 C CA . ALA A 1 93 ? -9.996 -9.455 23.310 1.00 75.50 93 ALA A CA 1
ATOM 716 C C . ALA A 1 93 ? -8.580 -8.951 22.994 1.00 75.50 93 ALA A C 1
ATOM 718 O O . ALA A 1 93 ? -8.193 -8.900 21.826 1.00 75.50 93 ALA A O 1
ATOM 719 N N . ARG A 1 94 ? -7.779 -8.607 24.015 1.00 78.81 94 ARG A N 1
ATOM 720 C CA . ARG A 1 94 ? -6.380 -8.182 23.834 1.00 78.81 94 ARG A CA 1
ATOM 721 C C . ARG A 1 94 ? -5.528 -9.293 23.236 1.00 78.81 94 ARG A C 1
ATOM 723 O O . ARG A 1 94 ? -4.785 -9.031 22.291 1.00 78.81 94 ARG A O 1
ATOM 730 N N . ARG A 1 95 ? -5.650 -10.523 23.743 1.00 78.62 95 ARG A N 1
ATOM 731 C CA . ARG A 1 95 ? -4.904 -11.680 23.228 1.00 78.62 95 ARG A CA 1
ATOM 732 C C . ARG A 1 95 ? -5.255 -11.972 21.770 1.00 78.62 95 ARG A C 1
ATOM 734 O O . ARG A 1 95 ? -4.353 -12.113 20.945 1.00 78.62 95 ARG A O 1
ATOM 741 N N . TYR A 1 96 ? -6.546 -12.002 21.439 1.00 78.00 96 TYR A N 1
ATOM 742 C CA . TYR A 1 96 ? -7.004 -12.158 20.059 1.00 78.00 96 TYR A CA 1
ATOM 743 C C . TYR A 1 96 ? -6.484 -11.027 19.158 1.00 78.00 96 TYR A C 1
ATOM 745 O O . TYR A 1 96 ? -5.927 -11.298 18.096 1.00 78.00 96 TYR A O 1
ATOM 753 N N . ALA A 1 97 ? -6.581 -9.768 19.598 1.00 72.75 97 ALA A N 1
ATOM 754 C CA . ALA A 1 97 ? -6.098 -8.618 18.833 1.00 72.75 97 ALA A CA 1
ATOM 755 C C . ALA A 1 97 ? -4.584 -8.674 18.560 1.00 72.75 97 ALA A C 1
ATOM 757 O O . ALA A 1 97 ? -4.156 -8.354 17.453 1.00 72.75 97 ALA A O 1
ATOM 758 N N . GLN A 1 98 ? -3.772 -9.106 19.531 1.00 73.56 98 GLN A N 1
ATOM 759 C CA . GLN A 1 98 ? -2.324 -9.273 19.354 1.00 73.56 98 GLN A CA 1
ATOM 760 C C . GLN A 1 98 ? -1.984 -10.378 18.349 1.00 73.56 98 GLN A C 1
ATOM 762 O O . GLN A 1 98 ? -1.136 -10.178 17.478 1.00 73.56 98 GLN A O 1
ATOM 767 N N . LEU A 1 99 ? -2.646 -11.535 18.447 1.00 75.56 99 LEU A N 1
ATOM 768 C CA . LEU A 1 99 ? -2.427 -12.645 17.518 1.00 75.56 99 LEU A CA 1
ATOM 769 C C . LEU A 1 99 ? -2.875 -12.285 16.101 1.00 75.56 99 LEU A C 1
ATOM 771 O O . LEU A 1 99 ? -2.150 -12.551 15.144 1.00 75.56 99 LEU A O 1
ATOM 775 N N . ARG A 1 100 ? -4.017 -11.605 15.969 1.00 78.81 100 ARG A N 1
ATOM 776 C CA . ARG A 1 100 ? -4.488 -11.084 14.687 1.00 78.81 100 ARG A CA 1
ATOM 777 C C . ARG A 1 100 ? -3.497 -10.087 14.088 1.00 78.81 100 ARG A C 1
ATOM 779 O O . ARG A 1 100 ? -3.129 -10.240 12.934 1.00 78.81 100 ARG A O 1
ATOM 786 N N . LEU A 1 101 ? -2.997 -9.126 14.870 1.00 72.56 101 LEU A N 1
ATOM 787 C CA . LEU A 1 101 ? -1.974 -8.179 14.404 1.00 72.56 101 LEU A CA 1
ATOM 788 C C . LEU A 1 101 ? -0.715 -8.903 13.902 1.00 72.56 101 LEU A C 1
ATOM 790 O O . LEU A 1 101 ? -0.145 -8.526 12.876 1.00 72.56 101 LEU A O 1
ATOM 794 N N . LYS A 1 102 ? -0.285 -9.953 14.611 1.00 70.19 102 LYS A N 1
ATOM 795 C CA . LYS A 1 102 ? 0.852 -10.791 14.213 1.00 70.19 102 LYS A CA 1
ATOM 796 C C . LYS A 1 102 ? 0.576 -11.516 12.893 1.00 70.19 102 LYS A C 1
ATOM 798 O O . LYS A 1 102 ? 1.440 -11.499 12.020 1.00 70.19 102 LYS A O 1
ATOM 803 N N . GLN A 1 103 ? -0.605 -12.116 12.734 1.00 73.94 103 GLN A N 1
ATOM 804 C CA . GLN A 1 103 ? -1.020 -12.749 11.479 1.00 73.94 103 GLN A CA 1
ATOM 805 C C . GLN A 1 103 ? -1.058 -11.736 10.333 1.00 73.94 103 GLN A C 1
ATOM 807 O O . GLN A 1 103 ? -0.437 -11.979 9.304 1.00 73.94 103 GLN A O 1
ATOM 812 N N . ASP A 1 104 ? -1.720 -10.595 10.526 1.00 75.94 104 ASP A N 1
ATOM 813 C CA . ASP A 1 104 ? -1.860 -9.546 9.513 1.00 75.94 104 ASP A CA 1
ATOM 814 C C . ASP A 1 104 ? -0.480 -9.016 9.085 1.00 75.94 104 ASP A C 1
ATOM 816 O O . ASP A 1 104 ? -0.215 -8.844 7.898 1.00 75.94 104 ASP A O 1
ATOM 820 N N . THR A 1 105 ? 0.444 -8.831 10.035 1.00 70.75 105 THR A N 1
ATOM 821 C CA . THR A 1 105 ? 1.828 -8.416 9.746 1.00 70.75 105 THR A CA 1
ATOM 822 C C . THR A 1 105 ? 2.573 -9.462 8.916 1.00 70.75 105 THR A C 1
ATOM 824 O O . THR A 1 105 ? 3.242 -9.110 7.945 1.00 70.75 105 THR A O 1
ATOM 827 N N . LEU A 1 106 ? 2.460 -10.746 9.275 1.00 68.44 106 LEU A N 1
ATOM 828 C CA . LEU A 1 106 ? 3.105 -11.839 8.540 1.00 68.44 106 LEU A CA 1
ATOM 829 C C . LEU A 1 106 ? 2.520 -12.002 7.136 1.00 68.44 106 LEU A C 1
ATOM 831 O O . LEU A 1 106 ? 3.284 -12.155 6.187 1.00 68.44 106 LEU A O 1
ATOM 835 N N . GLN A 1 107 ? 1.195 -11.928 6.998 1.00 77.31 107 GLN A N 1
ATOM 836 C CA . GLN A 1 107 ? 0.516 -12.012 5.708 1.00 77.31 107 GLN A CA 1
ATOM 837 C C . GLN A 1 107 ? 0.959 -10.873 4.791 1.00 77.31 107 GLN A C 1
ATOM 839 O O . GLN A 1 107 ? 1.397 -11.121 3.674 1.00 77.31 107 GLN A O 1
ATOM 844 N N . ARG A 1 108 ? 0.939 -9.629 5.285 1.00 74.69 108 ARG A N 1
ATOM 845 C CA . ARG A 1 108 ? 1.410 -8.475 4.512 1.00 74.69 108 ARG A CA 1
ATOM 846 C C . ARG A 1 108 ? 2.881 -8.638 4.129 1.00 74.69 108 ARG A C 1
ATOM 848 O O . ARG A 1 108 ? 3.247 -8.394 2.982 1.00 74.69 108 ARG A O 1
ATOM 855 N N . TYR A 1 109 ? 3.743 -9.067 5.051 1.00 69.69 109 TYR A N 1
ATOM 856 C CA . TYR A 1 109 ? 5.153 -9.299 4.729 1.00 69.69 109 TYR A CA 1
ATOM 857 C C . TYR A 1 109 ? 5.329 -10.351 3.626 1.00 69.69 109 TYR A C 1
ATOM 859 O O . TYR A 1 109 ? 6.066 -10.103 2.676 1.00 69.69 109 TYR A O 1
ATOM 867 N N . ARG A 1 110 ? 4.591 -11.464 3.694 1.00 75.44 110 ARG A N 1
ATOM 868 C CA . ARG A 1 110 ? 4.554 -12.491 2.647 1.00 75.44 110 ARG A CA 1
ATOM 869 C C . ARG A 1 110 ? 4.103 -11.918 1.304 1.00 75.44 110 ARG A C 1
ATOM 871 O O . ARG A 1 110 ? 4.776 -12.137 0.309 1.00 75.44 110 ARG A O 1
ATOM 878 N N . ASP A 1 111 ? 3.035 -11.125 1.278 1.00 77.50 111 ASP A N 1
ATOM 879 C CA . ASP A 1 111 ? 2.529 -10.538 0.031 1.00 77.50 111 ASP A CA 1
ATOM 880 C C . ASP A 1 111 ? 3.529 -9.557 -0.616 1.00 77.50 111 ASP A C 1
ATOM 882 O O . ASP A 1 111 ? 3.548 -9.413 -1.836 1.00 77.50 111 ASP A O 1
ATOM 886 N N . LEU A 1 112 ? 4.375 -8.892 0.185 1.00 72.31 112 LEU A N 1
ATOM 887 C CA . LEU A 1 112 ? 5.493 -8.089 -0.326 1.00 72.31 112 LEU A CA 1
ATOM 888 C C . LEU A 1 112 ? 6.624 -8.977 -0.863 1.00 72.31 112 LEU A C 1
ATOM 890 O O . LEU A 1 112 ? 7.197 -8.668 -1.906 1.00 72.31 112 LEU A O 1
ATOM 894 N N . LEU A 1 113 ? 6.957 -10.065 -0.161 1.00 68.19 113 LEU A N 1
ATOM 895 C CA . LEU A 1 113 ? 7.977 -11.007 -0.625 1.00 68.19 113 LEU A CA 1
ATOM 896 C C . LEU A 1 113 ? 7.597 -11.635 -1.971 1.00 68.19 113 LEU A C 1
ATOM 898 O O . LEU A 1 113 ? 8.475 -11.770 -2.815 1.00 68.19 113 LEU A O 1
ATOM 902 N N . ASP A 1 114 ? 6.316 -11.930 -2.203 1.00 74.62 114 ASP A N 1
ATOM 903 C CA . ASP A 1 114 ? 5.822 -12.415 -3.499 1.00 74.62 114 ASP A CA 1
ATOM 904 C C . ASP A 1 114 ? 6.112 -11.412 -4.635 1.00 74.62 114 ASP A C 1
ATOM 906 O O . ASP A 1 114 ? 6.566 -11.802 -5.715 1.00 74.62 114 ASP A O 1
ATOM 910 N N . ALA A 1 115 ? 5.897 -10.110 -4.401 1.00 71.06 115 ALA A N 1
ATOM 911 C CA . ALA A 1 115 ? 6.195 -9.066 -5.387 1.00 71.06 115 ALA A CA 1
ATOM 912 C C . ALA A 1 115 ? 7.706 -8.963 -5.667 1.00 71.06 115 ALA A C 1
ATOM 914 O O . ALA A 1 115 ? 8.138 -8.917 -6.821 1.00 71.06 115 ALA A O 1
ATOM 915 N N . VAL A 1 116 ? 8.530 -9.002 -4.613 1.00 67.06 116 VAL A N 1
ATOM 916 C CA . VAL A 1 116 ? 9.998 -8.984 -4.739 1.00 67.06 116 VAL A CA 1
ATOM 917 C C . VAL A 1 116 ? 10.511 -10.233 -5.458 1.00 67.06 116 VAL A C 1
ATOM 919 O O . VAL A 1 116 ? 11.392 -10.128 -6.314 1.00 67.06 116 VAL A O 1
ATOM 922 N N . GLU A 1 117 ? 9.965 -11.413 -5.154 1.00 71.06 117 GLU A N 1
ATOM 923 C CA . GLU A 1 117 ? 10.317 -12.651 -5.850 1.00 71.06 117 GLU A CA 1
ATOM 924 C C . GLU A 1 117 ? 9.932 -12.571 -7.329 1.00 71.06 117 GLU A C 1
ATOM 926 O O . GLU A 1 117 ? 10.743 -12.918 -8.188 1.00 71.06 117 GLU A O 1
ATOM 931 N N . THR A 1 118 ? 8.743 -12.059 -7.646 1.00 79.50 118 THR A N 1
ATOM 932 C CA . THR A 1 118 ? 8.291 -11.882 -9.032 1.00 79.50 118 THR A CA 1
ATOM 933 C C . THR A 1 118 ? 9.245 -10.976 -9.816 1.00 79.50 118 THR A C 1
ATOM 935 O O . THR A 1 118 ? 9.662 -11.327 -10.925 1.00 79.50 118 THR A O 1
ATOM 938 N N . ALA A 1 119 ? 9.677 -9.858 -9.224 1.00 67.12 119 ALA A N 1
ATOM 939 C CA . ALA A 1 119 ? 10.675 -8.971 -9.819 1.00 67.12 119 ALA A CA 1
ATOM 940 C C . ALA A 1 119 ? 12.046 -9.658 -9.988 1.00 67.12 119 ALA A C 1
ATOM 942 O O . ALA A 1 119 ? 12.689 -9.511 -11.029 1.00 67.12 119 ALA A O 1
ATOM 943 N N . ALA A 1 120 ? 12.489 -10.455 -9.010 1.00 65.81 120 ALA A N 1
ATOM 944 C CA . ALA A 1 120 ? 13.739 -11.213 -9.098 1.00 65.81 120 ALA A CA 1
ATOM 945 C C . ALA A 1 120 ? 13.694 -12.293 -10.195 1.00 65.81 120 ALA A C 1
ATOM 947 O O . ALA A 1 120 ? 14.649 -12.451 -10.952 1.00 65.81 120 ALA A O 1
ATOM 948 N N . GLN A 1 121 ? 12.572 -12.998 -10.344 1.00 77.75 121 GLN A N 1
ATOM 949 C CA . GLN A 1 121 ? 12.374 -13.972 -11.419 1.00 77.75 121 GLN A CA 1
ATOM 950 C C . GLN A 1 121 ? 12.296 -13.294 -12.796 1.00 77.75 121 GLN A C 1
ATOM 952 O O . GLN A 1 121 ? 12.781 -13.837 -13.790 1.00 77.75 121 GLN A O 1
ATOM 957 N N . ALA A 1 122 ? 11.694 -12.104 -12.887 1.00 80.81 122 ALA A N 1
ATOM 958 C CA . ALA A 1 122 ? 11.720 -11.296 -14.105 1.00 80.81 122 ALA A CA 1
ATOM 959 C C . ALA A 1 122 ? 13.159 -10.906 -14.484 1.00 80.81 122 ALA A C 1
ATOM 961 O O . ALA A 1 122 ? 13.545 -11.068 -15.643 1.00 80.81 122 ALA A O 1
ATOM 962 N N . ARG A 1 123 ? 13.980 -10.530 -13.497 1.00 76.00 123 ARG A N 1
ATOM 963 C CA . ARG A 1 123 ? 15.413 -10.274 -13.685 1.00 76.00 123 ARG A CA 1
ATOM 964 C C . ARG A 1 123 ? 16.152 -11.479 -14.241 1.00 76.00 123 ARG A C 1
ATOM 966 O O . ARG A 1 123 ? 16.888 -11.341 -15.211 1.00 76.00 123 ARG A O 1
ATOM 973 N N . GLU A 1 124 ? 15.971 -12.653 -13.638 1.00 76.44 124 GLU A N 1
ATOM 974 C CA . GLU A 1 124 ? 16.626 -13.887 -14.091 1.00 76.44 124 GLU A CA 1
ATOM 975 C C . GLU A 1 124 ? 16.238 -14.223 -15.537 1.00 76.44 124 GLU A C 1
ATOM 977 O O . GLU A 1 124 ? 17.112 -14.512 -16.353 1.00 76.44 124 GLU A O 1
ATOM 982 N N . ARG A 1 125 ? 14.949 -14.096 -15.886 1.00 82.88 125 ARG A N 1
ATOM 983 C CA . ARG A 1 125 ? 14.465 -14.290 -17.263 1.00 82.88 125 ARG A CA 1
ATOM 984 C C . ARG A 1 125 ? 15.094 -13.305 -18.245 1.00 82.88 125 ARG A C 1
ATOM 986 O O . ARG A 1 125 ? 15.479 -13.717 -19.334 1.00 82.88 125 ARG A O 1
ATOM 993 N N . ARG A 1 126 ? 15.197 -12.028 -17.866 1.00 81.00 126 ARG A N 1
ATOM 994 C CA . ARG A 1 126 ? 15.770 -10.972 -18.711 1.00 81.00 126 ARG A CA 1
ATOM 995 C C . ARG A 1 126 ? 17.270 -11.144 -18.906 1.00 81.00 126 ARG A C 1
ATOM 997 O O . ARG A 1 126 ? 17.763 -10.970 -20.012 1.00 81.00 126 ARG A O 1
ATOM 1004 N N . LEU A 1 127 ? 17.986 -11.495 -17.842 1.00 76.06 127 LEU A N 1
ATOM 1005 C CA . LEU A 1 127 ? 19.424 -11.721 -17.906 1.00 76.06 127 LEU A CA 1
ATOM 1006 C C . LEU A 1 127 ? 19.767 -13.035 -18.613 1.00 76.06 127 LEU A C 1
ATOM 1008 O O . LEU A 1 12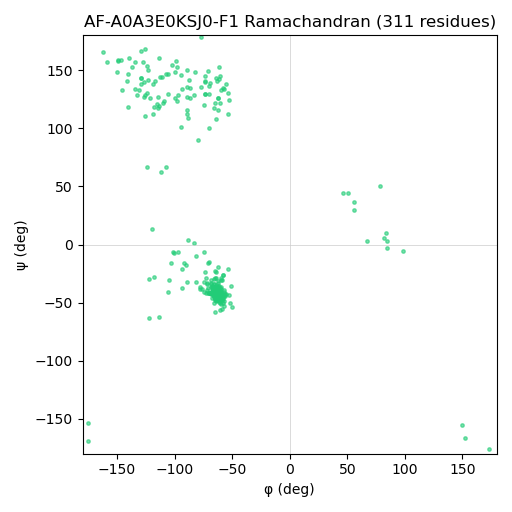7 ? 20.873 -13.152 -19.121 1.00 76.06 127 LEU A O 1
ATOM 1012 N N . GLY A 1 128 ? 18.860 -14.018 -18.665 1.00 72.94 128 GLY A N 1
ATOM 1013 C CA . GLY A 1 128 ? 19.075 -15.265 -19.409 1.00 72.94 128 GLY A CA 1
ATOM 1014 C C . GLY A 1 128 ? 20.343 -16.019 -18.990 1.00 72.94 128 GLY A C 1
ATOM 1015 O O . GLY A 1 128 ? 20.984 -16.644 -19.829 1.00 72.94 128 GLY A O 1
ATOM 1016 N N . GLY A 1 129 ? 20.744 -15.887 -17.720 1.00 62.28 129 GLY A N 1
ATOM 1017 C CA . GLY A 1 129 ? 21.996 -16.441 -17.204 1.00 62.28 129 GLY A CA 1
ATOM 1018 C C . GLY A 1 129 ? 23.241 -15.574 -17.433 1.00 62.28 129 GLY A C 1
ATOM 1019 O O . GLY A 1 129 ? 24.339 -16.048 -17.162 1.00 62.28 129 GLY A O 1
ATOM 1020 N N . ALA A 1 130 ? 23.111 -14.322 -17.890 1.00 59.69 130 ALA A N 1
ATOM 1021 C CA . ALA A 1 130 ? 24.225 -13.391 -18.070 1.00 59.69 130 ALA A CA 1
ATOM 1022 C C . ALA A 1 130 ? 25.054 -13.233 -16.783 1.00 59.69 130 ALA A C 1
ATOM 1024 O O . ALA A 1 130 ? 24.592 -12.684 -15.778 1.00 59.69 130 ALA A O 1
ATOM 1025 N N . VAL A 1 131 ? 26.296 -13.725 -16.818 1.00 56.22 131 VAL A N 1
ATOM 1026 C CA . VAL A 1 131 ? 27.226 -13.714 -15.670 1.00 56.22 131 VAL A CA 1
ATOM 1027 C C . VAL A 1 131 ? 28.284 -12.614 -15.813 1.00 56.22 131 VAL A C 1
ATOM 1029 O O . VAL A 1 131 ? 28.960 -12.276 -14.841 1.00 56.22 131 VAL A O 1
ATOM 1032 N N . ASN A 1 132 ? 28.461 -12.055 -17.017 1.00 70.56 132 ASN A N 1
ATOM 1033 C CA . ASN A 1 132 ? 29.501 -11.065 -17.289 1.00 70.56 132 ASN A CA 1
ATOM 1034 C C . ASN A 1 132 ? 28.967 -9.620 -17.268 1.00 70.56 132 ASN A C 1
ATOM 1036 O O . ASN A 1 132 ? 27.773 -9.349 -17.390 1.00 70.56 132 ASN A O 1
ATOM 1040 N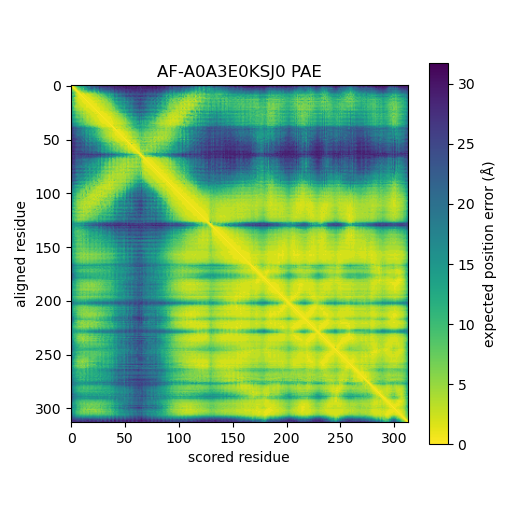 N . ARG A 1 133 ? 29.889 -8.676 -17.050 1.00 70.12 133 ARG A N 1
ATOM 1041 C CA . ARG A 1 133 ? 29.582 -7.254 -16.844 1.00 70.12 133 ARG A CA 1
ATOM 1042 C C . ARG A 1 133 ? 28.979 -6.583 -18.083 1.00 70.12 133 ARG A C 1
ATOM 1044 O O . ARG A 1 133 ? 28.146 -5.697 -17.923 1.00 70.12 133 ARG A O 1
ATOM 1051 N N . ASP A 1 134 ? 29.394 -6.997 -19.275 1.00 77.75 134 ASP A N 1
ATOM 1052 C CA . ASP A 1 134 ? 29.004 -6.352 -20.530 1.00 77.75 134 ASP A CA 1
ATOM 1053 C C . ASP A 1 134 ? 27.553 -6.700 -20.900 1.00 77.75 134 ASP A C 1
ATOM 1055 O O . ASP A 1 134 ? 26.781 -5.815 -21.262 1.00 77.75 134 ASP A O 1
ATOM 1059 N N . GLU A 1 135 ? 27.138 -7.956 -20.712 1.00 75.81 135 GLU A N 1
ATOM 1060 C CA . GLU A 1 135 ? 25.744 -8.393 -20.894 1.00 75.81 135 GLU A CA 1
ATOM 1061 C C . GLU A 1 135 ? 24.795 -7.725 -19.891 1.00 75.81 135 GLU A C 1
ATOM 1063 O O . GLU A 1 135 ? 23.707 -7.286 -20.263 1.00 75.81 135 GLU A O 1
ATOM 1068 N N . LEU A 1 136 ? 25.220 -7.578 -18.629 1.00 70.62 136 LEU A N 1
ATOM 1069 C CA . LEU A 1 136 ? 24.458 -6.826 -17.629 1.00 70.62 136 LEU A CA 1
ATOM 1070 C C . LEU A 1 136 ? 24.295 -5.358 -18.039 1.00 70.62 136 LEU A C 1
ATOM 1072 O O . LEU A 1 136 ? 23.226 -4.782 -17.854 1.00 70.62 136 LEU A O 1
ATOM 1076 N N . GLN A 1 137 ? 25.349 -4.748 -18.584 1.00 79.19 137 GLN A N 1
ATOM 1077 C CA . GLN A 1 137 ? 25.304 -3.359 -19.021 1.00 79.19 137 GLN A CA 1
ATOM 1078 C C . GLN A 1 137 ? 24.366 -3.177 -20.222 1.00 79.19 137 GLN A C 1
ATOM 1080 O O . GLN A 1 137 ? 23.596 -2.222 -20.234 1.00 79.19 137 GLN A O 1
ATOM 1085 N N . LEU A 1 138 ? 24.372 -4.105 -21.184 1.00 82.56 138 LEU A N 1
ATOM 1086 C CA . LEU A 1 138 ? 23.413 -4.111 -22.294 1.00 82.56 138 LEU A CA 1
ATOM 1087 C C . LEU A 1 138 ? 21.968 -4.235 -21.793 1.00 82.56 138 LEU A C 1
ATOM 1089 O O . LEU A 1 138 ? 21.130 -3.419 -22.159 1.00 82.56 138 LEU A O 1
ATOM 1093 N N . ALA A 1 139 ? 21.691 -5.172 -20.881 1.00 78.81 139 ALA A N 1
ATOM 1094 C CA . ALA A 1 139 ? 20.351 -5.338 -20.315 1.00 78.81 139 ALA A CA 1
ATOM 1095 C C . ALA A 1 139 ? 19.861 -4.090 -19.553 1.00 78.81 139 ALA A C 1
ATOM 1097 O O . ALA A 1 139 ? 18.673 -3.773 -19.593 1.00 78.81 139 ALA A O 1
ATOM 1098 N N . LEU A 1 140 ? 20.763 -3.376 -18.867 1.00 78.12 140 LEU A N 1
ATOM 1099 C CA . LEU A 1 140 ? 20.452 -2.098 -18.217 1.00 78.12 140 LEU A CA 1
ATOM 1100 C C . LEU A 1 140 ? 20.125 -0.999 -19.235 1.00 78.12 140 LEU A C 1
ATOM 1102 O O . LEU A 1 140 ? 19.201 -0.225 -18.997 1.00 78.12 140 LEU A O 1
ATOM 1106 N N . TYR A 1 141 ? 20.842 -0.942 -20.363 1.00 83.81 141 TYR A N 1
ATOM 1107 C CA . TYR A 1 141 ? 20.539 0.006 -21.437 1.00 83.81 141 TYR A CA 1
ATOM 1108 C C . TYR A 1 141 ? 19.172 -0.260 -22.073 1.00 83.81 141 TYR A C 1
ATOM 1110 O O . TYR A 1 141 ? 18.391 0.679 -22.203 1.00 83.81 141 TYR A O 1
ATOM 1118 N N . ASP A 1 142 ? 18.857 -1.516 -22.401 1.00 84.12 142 ASP A N 1
ATOM 1119 C CA . ASP A 1 142 ? 17.566 -1.880 -23.003 1.00 84.12 142 ASP A CA 1
ATOM 1120 C C . ASP A 1 142 ? 16.399 -1.509 -22.074 1.00 84.12 142 ASP A C 1
ATOM 1122 O O . ASP A 1 142 ? 15.409 -0.908 -22.490 1.00 84.12 142 ASP A O 1
ATOM 1126 N N . VAL A 1 143 ? 16.540 -1.812 -20.777 1.00 82.56 143 VAL A N 1
ATOM 1127 C CA . VAL A 1 143 ? 15.550 -1.433 -19.761 1.00 82.56 143 VAL A CA 1
ATOM 1128 C C . VAL A 1 143 ? 15.390 0.080 -19.659 1.00 82.56 143 VAL A C 1
ATOM 1130 O O . VAL A 1 143 ? 14.259 0.549 -19.559 1.00 82.56 143 VAL A O 1
ATOM 1133 N N . ALA A 1 144 ? 16.487 0.838 -19.675 1.00 84.12 144 ALA A N 1
ATOM 1134 C CA . ALA A 1 144 ? 16.430 2.293 -19.609 1.00 84.12 144 ALA A CA 1
ATOM 1135 C C . ALA A 1 144 ? 15.722 2.887 -20.838 1.00 84.12 144 ALA A C 1
ATOM 1137 O O . ALA A 1 144 ? 14.869 3.759 -20.688 1.00 84.12 144 ALA A O 1
ATOM 1138 N N . GLU A 1 145 ? 16.005 2.384 -22.042 1.00 87.31 145 GLU A N 1
ATOM 1139 C CA . GLU A 1 145 ? 15.359 2.863 -23.267 1.00 87.31 145 GLU A CA 1
ATOM 1140 C C . GLU A 1 145 ? 13.846 2.596 -23.263 1.00 87.31 145 GLU A C 1
ATOM 1142 O O . GLU A 1 145 ? 13.046 3.486 -23.571 1.00 87.31 145 GLU A O 1
ATOM 1147 N N . ASP A 1 146 ? 13.434 1.387 -22.883 1.00 87.75 146 ASP A N 1
ATOM 1148 C CA . ASP A 1 146 ? 12.017 1.035 -22.798 1.00 87.75 146 ASP A CA 1
ATOM 1149 C C . ASP A 1 146 ? 11.303 1.809 -21.685 1.00 87.75 146 ASP A C 1
ATOM 1151 O O . ASP A 1 146 ? 10.172 2.273 -21.861 1.00 87.75 146 ASP A O 1
ATOM 1155 N N . TRP A 1 147 ? 11.972 1.996 -20.547 1.00 87.62 147 TRP A N 1
ATOM 1156 C CA . TRP A 1 147 ? 11.479 2.812 -19.448 1.00 87.62 147 TRP A CA 1
ATOM 1157 C C . TRP A 1 147 ? 11.205 4.249 -19.886 1.00 87.62 147 TRP A C 1
ATOM 1159 O O . TRP A 1 147 ? 10.108 4.746 -19.638 1.00 87.62 147 TRP A O 1
ATOM 1169 N N . GLU A 1 148 ? 12.128 4.887 -20.605 1.00 88.69 148 GLU A N 1
ATOM 1170 C CA . GLU A 1 148 ? 11.946 6.257 -21.095 1.00 88.69 148 GLU A CA 1
ATOM 1171 C C . GLU A 1 148 ? 10.762 6.393 -22.059 1.00 88.69 148 GLU A C 1
ATOM 1173 O O . GLU A 1 148 ? 10.052 7.401 -22.057 1.00 88.69 148 GLU A O 1
ATOM 1178 N N . ARG A 1 149 ? 10.457 5.341 -22.825 1.00 88.06 149 ARG A N 1
ATOM 1179 C CA . ARG A 1 149 ? 9.268 5.305 -23.690 1.00 88.06 149 ARG A CA 1
ATOM 1180 C C . ARG A 1 149 ? 7.973 5.111 -22.907 1.00 88.06 149 ARG A C 1
ATOM 1182 O O . ARG A 1 149 ? 6.923 5.592 -23.329 1.00 88.06 149 ARG A O 1
ATOM 1189 N N . LEU A 1 150 ? 8.003 4.383 -21.793 1.00 89.25 150 LEU A N 1
ATOM 1190 C CA . LEU A 1 150 ? 6.799 4.026 -21.042 1.00 89.25 150 LEU A CA 1
ATOM 1191 C C . LEU A 1 150 ? 6.474 5.010 -19.902 1.00 89.25 150 LEU A C 1
ATOM 1193 O O . LEU A 1 150 ? 5.298 5.299 -19.656 1.00 89.25 150 LEU A O 1
ATOM 1197 N N . ARG A 1 151 ? 7.488 5.537 -19.210 1.00 90.88 151 ARG A N 1
ATOM 1198 C CA . ARG A 1 151 ? 7.402 6.420 -18.034 1.00 90.88 151 ARG A CA 1
ATOM 1199 C C . ARG A 1 151 ? 6.457 7.616 -18.213 1.00 90.88 151 ARG A C 1
ATOM 1201 O O . ARG A 1 151 ? 5.543 7.749 -17.389 1.00 90.88 151 ARG A O 1
ATOM 1208 N N . PRO A 1 152 ? 6.594 8.460 -19.257 1.00 91.00 152 PRO A N 1
ATOM 1209 C CA . PRO A 1 152 ? 5.753 9.648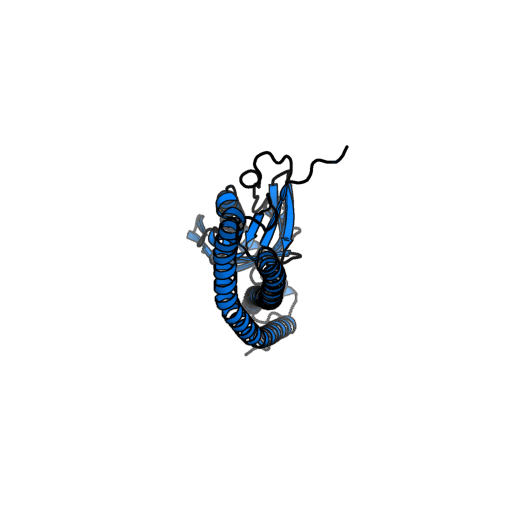 -19.414 1.00 91.00 152 PRO A CA 1
ATOM 1210 C C . PRO A 1 152 ? 4.300 9.321 -19.786 1.00 91.00 152 PRO A C 1
ATOM 1212 O O . PRO A 1 152 ? 3.423 10.175 -19.656 1.00 91.00 152 PRO A O 1
ATOM 1215 N N . HIS A 1 153 ? 4.018 8.099 -20.245 1.00 91.31 153 HIS A N 1
ATOM 1216 C CA . HIS A 1 153 ? 2.694 7.697 -20.728 1.00 91.31 153 HIS A CA 1
ATOM 1217 C C . HIS A 1 153 ? 1.928 6.801 -19.752 1.00 91.31 153 HIS A C 1
ATOM 1219 O O . HIS A 1 153 ? 0.698 6.854 -19.719 1.00 91.31 153 HIS A O 1
ATOM 1225 N N . LEU A 1 154 ? 2.632 5.995 -18.957 1.00 92.75 154 LEU A N 1
ATOM 1226 C CA . LEU A 1 154 ? 2.037 5.091 -17.977 1.00 92.75 154 LEU A CA 1
ATOM 1227 C C . LEU A 1 154 ? 2.367 5.498 -16.549 1.00 92.75 154 LEU A C 1
ATOM 1229 O O . LEU A 1 154 ? 1.454 5.823 -15.798 1.00 92.75 154 LEU A O 1
ATOM 1233 N N . PHE A 1 155 ? 3.648 5.489 -16.180 1.00 92.81 155 PHE A N 1
ATOM 1234 C CA . PHE A 1 155 ? 4.063 5.566 -14.781 1.00 92.81 155 PHE A CA 1
ATOM 1235 C C . PHE A 1 155 ? 3.683 6.905 -14.140 1.00 92.81 155 PHE A C 1
ATOM 1237 O O . PHE A 1 155 ? 2.900 6.944 -13.192 1.00 92.81 155 PHE A O 1
ATOM 1244 N N . VAL A 1 156 ? 4.159 8.022 -14.696 1.00 92.44 156 VAL A N 1
ATOM 1245 C CA . VAL A 1 156 ? 3.872 9.355 -14.142 1.00 92.44 156 VAL A CA 1
ATOM 1246 C C . VAL A 1 156 ? 2.366 9.675 -14.196 1.00 92.44 156 VAL A C 1
ATOM 1248 O O . VAL A 1 156 ? 1.802 10.050 -13.160 1.00 92.44 156 VAL A O 1
ATOM 1251 N N . PRO A 1 157 ? 1.653 9.472 -15.326 1.00 93.69 157 PRO A N 1
ATOM 1252 C CA . PRO A 1 157 ? 0.210 9.710 -15.381 1.00 93.69 157 PRO A CA 1
ATOM 1253 C C . PRO A 1 157 ? -0.612 8.820 -14.441 1.00 93.69 157 PRO A C 1
ATOM 1255 O O . PRO A 1 157 ? -1.623 9.286 -13.908 1.00 93.69 157 PRO A O 1
ATOM 1258 N N . PHE A 1 158 ? -0.187 7.575 -14.199 1.00 95.31 158 PHE A N 1
ATOM 1259 C CA . PHE A 1 158 ? -0.831 6.686 -13.233 1.00 95.31 158 PHE A CA 1
ATOM 1260 C C . PHE A 1 158 ? -0.813 7.298 -11.831 1.00 95.31 158 PHE A C 1
ATOM 1262 O O . PHE A 1 158 ? -1.868 7.425 -11.210 1.00 95.31 158 PHE A O 1
ATOM 1269 N N . PHE A 1 159 ? 0.351 7.744 -11.347 1.00 94.19 159 PHE A N 1
ATOM 1270 C CA . PHE A 1 159 ? 0.463 8.354 -10.017 1.00 94.19 159 PHE A CA 1
ATOM 1271 C C . PHE A 1 159 ? -0.321 9.663 -9.902 1.00 94.19 159 PHE A C 1
ATOM 1273 O O . PHE A 1 159 ? -0.903 9.944 -8.852 1.00 94.19 159 PHE A O 1
ATOM 1280 N N . GLN A 1 160 ? -0.388 10.450 -10.978 1.00 91.12 160 GLN A N 1
ATOM 1281 C CA . GLN A 1 160 ? -1.219 11.654 -11.018 1.00 91.12 160 GLN A CA 1
ATOM 1282 C C . GLN A 1 160 ? -2.712 11.316 -10.912 1.00 91.12 160 GLN A C 1
ATOM 1284 O O . GLN A 1 160 ? -3.441 11.968 -10.165 1.00 91.12 160 GLN A O 1
ATOM 1289 N N . GLU A 1 161 ? -3.181 10.304 -11.642 1.00 92.56 161 GLU A N 1
ATOM 1290 C CA . GLU A 1 161 ? -4.574 9.856 -11.588 1.00 92.56 161 GLU A CA 1
ATOM 1291 C C . GLU A 1 161 ? -4.915 9.214 -10.234 1.00 92.56 161 GLU A C 1
ATOM 1293 O O . GLU A 1 161 ? -5.948 9.536 -9.644 1.00 92.56 161 GLU A O 1
ATOM 1298 N N . ALA A 1 162 ? -4.033 8.375 -9.688 1.00 92.19 162 ALA A N 1
ATOM 1299 C CA . ALA A 1 162 ? -4.182 7.817 -8.347 1.00 92.19 162 ALA A CA 1
ATOM 1300 C C . ALA A 1 162 ? -4.271 8.933 -7.288 1.00 92.19 162 ALA A C 1
ATOM 1302 O O . ALA A 1 162 ? -5.185 8.931 -6.462 1.00 92.19 162 ALA A O 1
ATOM 1303 N N . GLY A 1 163 ? -3.403 9.949 -7.372 1.00 89.75 163 GLY A N 1
ATOM 1304 C CA . GLY A 1 163 ? -3.451 11.130 -6.505 1.00 89.75 163 GLY A CA 1
ATOM 1305 C C . GLY A 1 163 ? -4.766 11.908 -6.625 1.00 89.75 163 GLY A C 1
ATOM 1306 O O . GLY A 1 163 ? -5.357 12.286 -5.614 1.00 89.75 163 GLY A O 1
ATOM 1307 N N . ARG A 1 164 ? -5.302 12.085 -7.844 1.00 88.62 164 ARG A N 1
ATOM 1308 C CA . ARG A 1 164 ? -6.624 12.714 -8.053 1.00 88.62 164 ARG A CA 1
ATOM 1309 C C . ARG A 1 164 ? -7.744 11.953 -7.346 1.00 88.62 164 ARG A C 1
ATOM 1311 O O . ARG A 1 164 ? -8.584 12.578 -6.700 1.00 88.62 164 ARG A O 1
ATOM 1318 N N . ARG A 1 165 ? -7.751 10.620 -7.426 1.00 88.19 165 ARG A N 1
ATOM 1319 C CA . ARG A 1 165 ? -8.752 9.776 -6.744 1.00 88.19 165 ARG A CA 1
ATOM 1320 C C . ARG A 1 165 ? -8.650 9.861 -5.221 1.00 88.19 165 ARG A C 1
ATOM 1322 O O . ARG A 1 165 ? -9.666 9.755 -4.538 1.00 88.19 165 ARG A O 1
ATOM 1329 N N . LEU A 1 166 ? -7.452 10.132 -4.709 1.00 86.81 166 LEU A N 1
ATOM 1330 C CA . LEU A 1 166 ? -7.154 10.293 -3.286 1.00 86.81 166 LEU A CA 1
ATOM 1331 C C . LEU A 1 166 ? -7.324 11.728 -2.760 1.00 86.81 166 LEU A C 1
ATOM 1333 O O . LEU A 1 166 ? -7.093 11.968 -1.580 1.00 86.81 166 LEU A O 1
ATOM 1337 N N . GLN A 1 167 ? -7.793 12.691 -3.563 1.00 82.31 167 GLN A N 1
ATOM 1338 C CA . GLN A 1 167 ? -8.102 14.042 -3.056 1.00 82.31 167 GLN A CA 1
ATOM 1339 C C . GLN A 1 167 ? -9.244 14.055 -2.027 1.00 82.31 167 GLN A C 1
ATOM 1341 O O . GLN A 1 167 ? -9.354 14.974 -1.216 1.00 82.31 167 GLN A O 1
ATOM 1346 N N . ARG A 1 168 ? -10.105 13.036 -2.066 1.00 79.38 168 ARG A N 1
ATOM 1347 C CA . ARG A 1 168 ? -11.214 12.830 -1.132 1.00 79.38 168 ARG A CA 1
ATOM 1348 C C . ARG A 1 168 ? -10.908 11.683 -0.183 1.00 79.38 168 ARG A C 1
ATOM 1350 O O . ARG A 1 168 ? -11.541 10.628 -0.239 1.00 79.38 168 ARG A O 1
ATOM 1357 N N . LEU A 1 169 ? -9.906 11.896 0.669 1.00 83.56 169 LEU A N 1
ATOM 1358 C CA . LEU A 1 169 ? -9.500 10.913 1.669 1.00 83.56 169 LEU A CA 1
ATOM 1359 C C . LEU A 1 169 ? -10.651 10.536 2.615 1.00 83.56 169 LEU A C 1
ATOM 1361 O O . LEU A 1 169 ? -10.697 9.400 3.073 1.00 83.56 169 LEU A O 1
ATOM 1365 N N . ASP A 1 170 ? -11.628 11.428 2.822 1.00 83.19 170 ASP A N 1
ATOM 1366 C CA . ASP A 1 170 ? -12.876 11.179 3.566 1.00 83.19 170 ASP A CA 1
ATOM 1367 C C . ASP A 1 170 ? -13.679 9.962 3.084 1.00 83.19 170 ASP A C 1
ATOM 1369 O O . ASP A 1 170 ? -14.494 9.422 3.827 1.00 83.19 170 ASP A O 1
ATOM 1373 N N . ARG A 1 171 ? -13.456 9.512 1.845 1.00 84.38 171 ARG A N 1
ATOM 1374 C CA . ARG A 1 171 ? -14.137 8.346 1.265 1.00 84.38 171 ARG A CA 1
ATOM 1375 C C . ARG A 1 171 ? -13.402 7.025 1.468 1.00 84.38 171 ARG A C 1
ATOM 1377 O O . ARG A 1 171 ? -13.990 5.977 1.216 1.00 84.38 171 ARG A O 1
ATOM 1384 N N . VAL A 1 172 ? -12.127 7.075 1.839 1.00 88.38 172 VAL A N 1
ATOM 1385 C CA . VAL A 1 172 ? -11.245 5.898 1.903 1.00 88.38 172 VAL A CA 1
ATOM 1386 C C . VAL A 1 172 ? -10.647 5.679 3.283 1.00 88.38 172 VAL A C 1
ATOM 1388 O O . VAL A 1 172 ? -10.392 4.535 3.646 1.00 88.38 172 VAL A O 1
ATOM 1391 N N . ALA A 1 173 ? -10.438 6.743 4.056 1.00 91.69 173 ALA A N 1
ATOM 1392 C CA . ALA A 1 173 ? -9.938 6.636 5.413 1.00 91.69 173 ALA A CA 1
ATOM 1393 C C . ALA A 1 173 ? -11.068 6.307 6.395 1.00 91.69 173 ALA A C 1
ATOM 1395 O O . ALA A 1 173 ? -12.214 6.729 6.229 1.00 91.69 173 ALA A O 1
ATOM 1396 N N . VAL A 1 174 ? -10.723 5.572 7.446 1.00 91.38 174 VAL A N 1
ATOM 1397 C CA . VAL A 1 174 ? -11.628 5.197 8.535 1.00 91.38 174 VAL A CA 1
ATOM 1398 C C . VAL A 1 174 ? -11.282 5.980 9.803 1.00 91.38 174 VAL A C 1
ATOM 1400 O O . VAL A 1 174 ? -10.108 6.286 10.017 1.00 91.38 174 VAL A O 1
ATOM 1403 N N . PRO A 1 175 ? -12.259 6.330 10.659 1.00 90.25 175 PRO A N 1
ATOM 1404 C CA . PRO A 1 175 ? -11.967 6.964 11.941 1.00 90.25 175 PRO A CA 1
ATOM 1405 C C . PRO A 1 175 ? -11.047 6.093 12.807 1.00 90.25 175 PRO A C 1
ATOM 1407 O O . PRO A 1 175 ? -11.256 4.884 12.931 1.00 90.25 175 PRO A O 1
ATOM 1410 N N . GLY A 1 176 ? -10.035 6.713 13.410 1.00 86.44 176 GLY A N 1
ATOM 1411 C CA . GLY A 1 176 ? -9.158 6.075 14.385 1.00 86.44 176 GLY A CA 1
ATOM 1412 C C . GLY A 1 176 ? -9.819 5.941 15.762 1.00 86.44 176 GLY A C 1
ATOM 1413 O O . GLY A 1 176 ? -10.956 6.359 15.982 1.00 86.44 176 GLY A O 1
ATOM 1414 N N . ARG A 1 177 ? -9.097 5.343 16.720 1.00 82.00 177 ARG A N 1
ATOM 1415 C CA . ARG A 1 177 ? -9.596 5.169 18.102 1.00 82.00 177 ARG A CA 1
ATOM 1416 C C . ARG A 1 177 ? -9.719 6.491 18.854 1.00 82.00 177 ARG A C 1
ATOM 1418 O O . ARG A 1 177 ? -10.597 6.634 19.699 1.00 82.00 177 ARG A O 1
ATOM 1425 N N . GLU A 1 178 ? -8.823 7.429 18.571 1.00 84.88 178 GLU A N 1
ATOM 1426 C CA . GLU A 1 178 ? -8.824 8.747 19.194 1.00 84.88 178 GLU A CA 1
ATOM 1427 C C . GLU A 1 178 ? -9.696 9.716 18.382 1.00 84.88 178 GLU A C 1
ATOM 1429 O O . GLU A 1 178 ? -9.587 9.749 17.149 1.00 84.88 178 GLU A O 1
ATOM 1434 N N . PRO A 1 179 ? -10.546 10.532 19.032 1.00 85.12 179 PRO A N 1
ATOM 1435 C CA . PRO A 1 179 ? -11.347 11.534 18.338 1.00 85.12 179 PRO A CA 1
ATOM 1436 C C . PRO A 1 179 ? -10.485 12.462 17.475 1.00 85.12 179 PRO A C 1
ATOM 1438 O O . PRO A 1 179 ? -9.493 13.018 17.939 1.00 85.12 179 PRO A O 1
ATOM 1441 N N . GLY A 1 180 ? -10.881 12.643 16.213 1.00 86.56 180 GLY A N 1
ATOM 1442 C CA . GLY A 1 180 ? -10.148 13.481 15.258 1.00 86.56 180 GLY A CA 1
ATOM 1443 C C . GLY A 1 180 ? -8.951 12.797 14.589 1.00 86.56 180 GLY A C 1
ATOM 1444 O O . GLY A 1 180 ? -8.232 13.460 13.845 1.00 86.56 180 GLY A O 1
ATOM 1445 N N . THR A 1 181 ? -8.739 11.498 14.815 1.00 92.00 181 THR A N 1
ATOM 1446 C CA . THR A 1 181 ? -7.726 10.702 14.104 1.00 92.00 181 THR A CA 1
ATOM 1447 C C . THR A 1 181 ? -8.355 9.838 13.017 1.00 92.00 181 THR A C 1
ATOM 1449 O O . THR A 1 181 ? -9.532 9.478 13.097 1.00 92.00 181 THR A O 1
ATOM 1452 N N . TRP A 1 182 ? -7.570 9.503 11.996 1.00 94.19 182 TRP A N 1
ATOM 1453 C CA . TRP A 1 182 ? -8.007 8.739 10.829 1.00 94.19 182 TRP A CA 1
ATOM 1454 C C . TRP A 1 182 ? -6.935 7.743 10.399 1.00 94.19 182 TRP A C 1
ATOM 1456 O O . TRP A 1 182 ? -5.746 8.030 10.507 1.00 94.19 182 TRP A O 1
ATOM 1466 N N . HIS A 1 183 ? -7.346 6.591 9.878 1.00 94.19 183 HIS A N 1
ATOM 1467 C CA . HIS A 1 18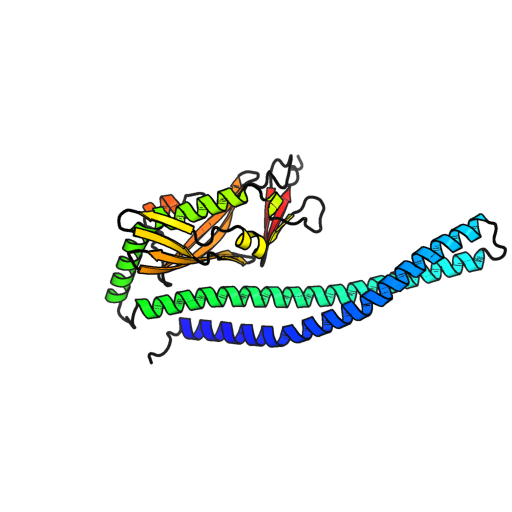3 ? -6.460 5.606 9.268 1.00 94.19 183 HIS A CA 1
ATOM 1468 C C . HIS A 1 183 ? -6.765 5.476 7.776 1.00 94.19 183 HIS A C 1
ATOM 1470 O O . HIS A 1 183 ? -7.901 5.195 7.398 1.00 94.19 183 HIS A O 1
ATOM 1476 N N . LEU A 1 184 ? -5.752 5.619 6.924 1.00 93.06 184 LEU A N 1
ATOM 1477 C CA . LEU A 1 184 ? -5.818 5.184 5.531 1.00 93.06 184 LEU A CA 1
ATOM 1478 C C . LEU A 1 184 ? -5.225 3.777 5.436 1.00 93.06 184 LEU A C 1
ATOM 1480 O O . LEU A 1 184 ? -4.007 3.614 5.461 1.00 93.06 184 LEU A O 1
ATOM 1484 N N . GLU A 1 185 ? -6.085 2.764 5.368 1.00 92.94 185 GLU A N 1
ATOM 1485 C CA . GLU A 1 185 ? -5.667 1.361 5.281 1.00 92.94 185 GLU A CA 1
ATOM 1486 C C . GLU A 1 185 ? -5.103 1.019 3.891 1.00 92.94 185 GLU A C 1
ATOM 1488 O O . GLU A 1 185 ? -5.607 1.497 2.874 1.00 92.94 185 GLU A O 1
ATOM 1493 N N . GLU A 1 186 ? -4.099 0.137 3.836 1.00 93.62 186 GLU A N 1
ATOM 1494 C CA . GLU A 1 186 ? -3.474 -0.371 2.602 1.00 93.62 186 GLU A CA 1
ATOM 1495 C C . GLU A 1 186 ? -4.521 -0.939 1.635 1.00 93.62 186 GLU A C 1
ATOM 1497 O O . GLU A 1 186 ? -4.518 -0.625 0.447 1.00 93.62 186 GLU A O 1
ATOM 1502 N N . ASP A 1 187 ? -5.485 -1.705 2.148 1.00 92.56 187 ASP A N 1
ATOM 1503 C CA . ASP A 1 187 ? -6.552 -2.290 1.333 1.00 92.56 187 ASP A CA 1
ATOM 1504 C C . ASP A 1 187 ? -7.514 -1.220 0.792 1.00 92.56 187 ASP A C 1
ATOM 1506 O O . ASP A 1 187 ? -8.025 -1.330 -0.323 1.00 92.56 187 ASP A O 1
ATOM 1510 N N . ALA A 1 188 ? -7.750 -0.144 1.549 1.00 91.44 188 ALA A N 1
ATOM 1511 C CA . ALA A 1 188 ? -8.553 0.984 1.085 1.00 91.44 188 ALA A CA 1
ATOM 1512 C C . ALA A 1 188 ? -7.822 1.802 0.011 1.00 91.44 188 ALA A C 1
ATOM 1514 O O . ALA A 1 188 ? -8.442 2.155 -0.993 1.00 91.44 188 ALA A O 1
ATOM 1515 N N . LEU A 1 189 ? -6.519 2.037 0.191 1.00 90.94 189 LEU A N 1
ATOM 1516 C CA . LEU A 1 189 ? -5.654 2.673 -0.801 1.00 90.94 189 LEU A CA 1
ATOM 1517 C C . LEU A 1 189 ? -5.634 1.872 -2.111 1.00 90.94 189 LEU A C 1
ATOM 1519 O O . LEU A 1 189 ? -5.851 2.435 -3.181 1.00 90.94 189 LEU A O 1
ATOM 1523 N N . ASN A 1 190 ? -5.449 0.554 -2.024 1.00 94.00 190 ASN A N 1
ATOM 1524 C CA . ASN A 1 190 ? -5.374 -0.326 -3.191 1.00 94.00 190 ASN A CA 1
ATOM 1525 C C . ASN A 1 190 ? -6.694 -0.411 -3.968 1.00 94.00 190 ASN A C 1
ATOM 1527 O O . ASN A 1 190 ? -6.685 -0.462 -5.194 1.00 94.00 190 ASN A O 1
ATOM 1531 N N . ARG A 1 191 ? -7.847 -0.347 -3.288 1.00 92.62 191 ARG A N 1
ATOM 1532 C CA . ARG A 1 191 ? -9.170 -0.383 -3.945 1.00 92.62 191 ARG A CA 1
ATOM 1533 C C . ARG A 1 191 ? -9.463 0.810 -4.850 1.00 92.62 191 ARG A C 1
ATOM 1535 O O . ARG A 1 191 ? -10.339 0.704 -5.705 1.00 92.62 191 ARG A O 1
ATOM 1542 N N . VAL A 1 192 ? -8.807 1.950 -4.641 1.00 90.75 192 VAL A N 1
ATOM 1543 C CA . VAL A 1 192 ? -9.076 3.160 -5.434 1.00 90.75 192 VAL A CA 1
ATOM 1544 C C . VAL A 1 192 ? -8.111 3.358 -6.595 1.00 90.75 192 VAL A C 1
ATOM 1546 O O . VAL A 1 192 ? -8.337 4.247 -7.426 1.00 90.75 192 VAL A O 1
ATOM 1549 N N . LEU A 1 193 ? -7.073 2.527 -6.695 1.00 92.81 193 LEU A N 1
ATOM 1550 C CA . LEU A 1 193 ? -6.115 2.615 -7.787 1.00 92.81 193 LEU A CA 1
ATOM 1551 C C . LEU A 1 193 ? -6.796 2.322 -9.134 1.00 92.81 193 LEU A C 1
ATOM 1553 O O . LEU A 1 193 ? -7.718 1.508 -9.214 1.00 92.81 193 LEU A O 1
ATOM 1557 N N . PRO A 1 194 ? -6.402 3.015 -10.212 1.00 91.94 194 PRO A N 1
ATOM 1558 C CA . PRO A 1 194 ? -6.843 2.656 -11.553 1.00 91.94 194 PRO A CA 1
ATOM 1559 C C . PRO A 1 194 ? -6.283 1.288 -11.959 1.00 91.94 194 PRO A C 1
ATOM 1561 O O . PRO A 1 194 ? -5.073 1.157 -12.088 1.00 91.94 194 PRO A O 1
ATOM 1564 N N . ASP A 1 195 ? -7.146 0.302 -12.211 1.00 93.25 195 ASP A N 1
ATOM 1565 C CA . ASP A 1 195 ? -6.734 -1.015 -12.712 1.00 93.25 195 ASP A CA 1
ATOM 1566 C C . ASP A 1 195 ? -7.721 -1.552 -13.777 1.00 93.25 195 ASP A C 1
ATOM 1568 O O . ASP A 1 195 ? -8.907 -1.722 -13.474 1.00 93.25 195 ASP A O 1
ATOM 1572 N N . PRO A 1 196 ? -7.282 -1.787 -15.030 1.00 94.69 196 PRO A N 1
ATOM 1573 C CA . PRO A 1 196 ? -6.001 -1.346 -15.579 1.00 94.69 196 PRO A CA 1
ATOM 1574 C C . PRO A 1 196 ? -5.983 0.173 -15.799 1.00 94.69 196 PRO A C 1
ATOM 1576 O O . PRO A 1 196 ? -6.996 0.789 -16.147 1.00 94.69 196 PRO A O 1
ATOM 1579 N N . PHE A 1 197 ? -4.808 0.786 -15.687 1.00 96.25 197 PHE A N 1
ATOM 1580 C CA . PHE A 1 197 ? -4.562 2.123 -16.223 1.00 96.25 197 PHE A CA 1
ATOM 1581 C C . PHE A 1 197 ? -4.067 2.000 -17.663 1.00 96.25 197 PHE A C 1
ATOM 1583 O O . PHE A 1 197 ? -3.119 1.269 -17.925 1.00 96.25 197 PHE A O 1
ATOM 1590 N N . THR A 1 198 ? -4.691 2.691 -18.618 1.00 95.06 198 THR A N 1
ATOM 1591 C CA . THR A 1 198 ? -4.327 2.547 -20.039 1.00 95.06 198 THR A CA 1
ATOM 1592 C C . THR A 1 198 ? -4.079 3.891 -20.699 1.00 95.06 198 THR A C 1
ATOM 1594 O O . THR A 1 198 ? -4.788 4.862 -20.435 1.00 95.06 198 THR A O 1
ATOM 1597 N N . ALA A 1 199 ? -3.103 3.921 -21.603 1.00 92.50 199 ALA A N 1
ATOM 1598 C CA . ALA A 1 199 ? -2.773 5.081 -22.418 1.00 92.50 199 ALA A CA 1
ATOM 1599 C C . ALA A 1 199 ? -2.699 4.678 -23.897 1.00 92.50 199 ALA A C 1
ATOM 1601 O O . ALA A 1 199 ? -2.262 3.577 -24.240 1.00 92.50 199 ALA A O 1
ATOM 1602 N N . ARG A 1 200 ? -3.149 5.567 -24.789 1.00 89.38 200 ARG A N 1
ATOM 1603 C CA . ARG A 1 200 ? -2.957 5.416 -26.238 1.00 89.38 200 ARG A CA 1
ATOM 1604 C C . ARG A 1 200 ? -1.741 6.226 -26.655 1.00 89.38 200 ARG A C 1
ATOM 1606 O O . ARG A 1 200 ? -1.683 7.414 -26.351 1.00 89.38 200 ARG A O 1
ATOM 1613 N N . VAL A 1 201 ? -0.826 5.587 -27.370 1.00 85.94 201 VAL A N 1
ATOM 1614 C CA . VAL A 1 201 ? 0.391 6.202 -27.909 1.00 85.94 201 VAL A CA 1
ATOM 1615 C C . VAL A 1 201 ? 0.513 5.883 -29.395 1.00 85.94 201 VAL A C 1
ATOM 1617 O O . VAL A 1 201 ? -0.188 5.012 -29.922 1.00 85.94 201 VAL A O 1
ATOM 1620 N N . GLU A 1 202 ? 1.400 6.588 -30.088 1.00 76.94 202 GLU A N 1
ATOM 1621 C CA . GLU A 1 202 ? 1.783 6.206 -31.443 1.00 76.94 202 GLU A CA 1
ATOM 1622 C C . GLU A 1 202 ? 2.410 4.800 -31.405 1.00 76.94 202 GLU A C 1
ATOM 1624 O O . GLU A 1 202 ? 3.337 4.546 -30.643 1.00 76.94 202 GLU A O 1
ATOM 1629 N N . GLY A 1 203 ? 1.842 3.851 -32.154 1.00 74.75 203 GLY A N 1
ATOM 1630 C CA . GLY A 1 203 ? 2.278 2.448 -32.138 1.00 74.75 203 GLY A CA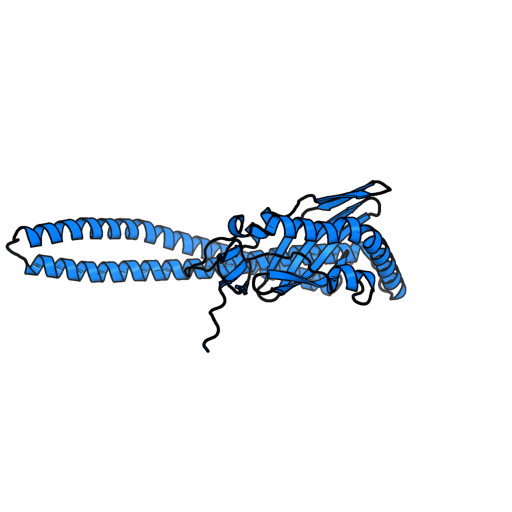 1
ATOM 1631 C C . GLY A 1 203 ? 1.449 1.496 -31.266 1.00 74.75 203 GLY A C 1
ATOM 1632 O O . GLY A 1 203 ? 1.658 0.288 -31.355 1.00 74.75 203 GLY A O 1
ATOM 1633 N N . GLY A 1 204 ? 0.460 1.971 -30.494 1.00 85.06 204 GLY A N 1
ATOM 1634 C CA . GLY A 1 204 ? -0.518 1.074 -29.866 1.00 85.06 204 GLY A CA 1
ATOM 1635 C C . GLY A 1 204 ? -1.108 1.538 -28.537 1.00 85.06 204 GLY A C 1
ATOM 1636 O O . GLY A 1 204 ? -1.217 2.726 -28.232 1.00 85.06 204 GLY A O 1
ATOM 1637 N N . ARG A 1 205 ? -1.552 0.559 -27.743 1.00 90.81 205 ARG A N 1
ATOM 1638 C CA . ARG A 1 205 ? -2.062 0.767 -26.385 1.00 90.81 205 ARG A CA 1
ATOM 1639 C C . ARG A 1 205 ? -1.018 0.291 -25.386 1.00 90.81 205 ARG A C 1
ATOM 1641 O O . ARG A 1 205 ? -0.561 -0.843 -25.483 1.00 90.81 205 ARG A O 1
ATOM 1648 N N . LEU A 1 206 ? -0.712 1.144 -24.419 1.00 93.50 206 LEU A N 1
ATOM 1649 C CA . LEU A 1 206 ? 0.070 0.806 -23.239 1.00 93.50 206 LEU A CA 1
ATOM 1650 C C . LEU A 1 206 ? -0.887 0.557 -22.069 1.00 93.50 206 LEU A C 1
ATOM 1652 O O . LEU A 1 206 ? -1.975 1.144 -22.014 1.00 93.50 206 LEU A O 1
ATOM 1656 N N . SER A 1 207 ? -0.531 -0.330 -21.149 1.00 95.75 207 SER A N 1
ATOM 1657 C CA . SER A 1 207 ? -1.335 -0.656 -19.969 1.00 95.75 207 SER A CA 1
ATOM 1658 C C . SER A 1 207 ? -0.450 -0.865 -18.745 1.00 95.75 207 SER A C 1
ATOM 1660 O O . SER A 1 207 ? 0.620 -1.444 -18.846 1.00 95.75 207 SER A O 1
ATOM 1662 N N . LEU A 1 208 ? -0.901 -0.386 -17.593 1.00 96.56 208 LEU A N 1
ATOM 1663 C CA . LEU A 1 208 ? -0.359 -0.708 -16.281 1.00 96.56 208 LEU A CA 1
ATOM 1664 C C . LEU A 1 208 ? -1.449 -1.486 -15.542 1.00 96.56 208 LEU A C 1
ATOM 1666 O O . LEU A 1 208 ? -2.571 -0.995 -15.393 1.00 96.56 208 LEU A O 1
ATOM 1670 N N . THR A 1 209 ? -1.139 -2.720 -15.166 1.00 96.69 209 THR A N 1
ATOM 1671 C CA . THR A 1 209 ? -2.092 -3.707 -14.647 1.00 96.69 209 THR A CA 1
ATOM 1672 C C . THR A 1 209 ? -1.662 -4.197 -13.272 1.00 96.69 209 THR A C 1
ATOM 1674 O O . THR A 1 209 ? -0.470 -4.203 -12.951 1.00 96.69 209 THR A O 1
ATOM 1677 N N . GLY A 1 210 ? -2.647 -4.565 -12.452 1.00 95.56 210 GLY A N 1
ATOM 1678 C CA . GLY A 1 210 ? -2.424 -5.044 -11.091 1.00 95.56 210 GLY A CA 1
ATOM 1679 C C . GLY A 1 210 ? -1.638 -4.091 -10.179 1.00 95.56 210 GLY A C 1
ATOM 1680 O O . GLY A 1 210 ? -0.841 -4.593 -9.390 1.00 95.56 210 GLY A O 1
ATOM 1681 N N . PRO A 1 211 ? -1.807 -2.751 -10.253 1.00 96.75 211 PRO A N 1
ATOM 1682 C CA . PRO A 1 211 ? -1.101 -1.850 -9.357 1.00 96.75 211 PRO A CA 1
ATOM 1683 C C . PRO A 1 211 ? -1.447 -2.143 -7.901 1.00 96.75 211 PRO A C 1
ATOM 1685 O O . PRO A 1 211 ? -2.623 -2.227 -7.532 1.00 96.75 211 PRO A O 1
ATOM 1688 N N . ARG A 1 212 ? -0.423 -2.226 -7.057 1.00 96.31 212 ARG A N 1
ATOM 1689 C CA . ARG A 1 212 ? -0.588 -2.496 -5.634 1.00 96.31 212 ARG A CA 1
ATOM 1690 C C . ARG A 1 212 ? 0.454 -1.769 -4.800 1.00 96.31 212 ARG A C 1
ATOM 1692 O O . ARG A 1 212 ? 1.645 -1.820 -5.076 1.00 96.31 212 ARG A O 1
ATOM 1699 N N . PHE A 1 213 ? -0.006 -1.123 -3.739 1.00 94.69 213 PHE A N 1
ATOM 1700 C CA . PHE A 1 213 ? 0.825 -0.584 -2.677 1.00 94.69 213 PHE A CA 1
ATOM 1701 C C . PHE A 1 213 ? 0.958 -1.563 -1.515 1.00 94.69 213 PHE A C 1
ATOM 1703 O O . PHE A 1 213 ? -0.003 -2.237 -1.132 1.00 94.69 213 PHE A O 1
ATOM 1710 N N . TYR A 1 214 ? 2.135 -1.548 -0.898 1.00 87.25 214 TYR A N 1
ATOM 1711 C CA . TYR A 1 214 ? 2.433 -2.244 0.344 1.00 87.25 214 TYR A CA 1
ATOM 1712 C C . TYR A 1 214 ? 2.999 -1.249 1.363 1.00 87.25 214 TYR A C 1
ATOM 1714 O O . TYR A 1 214 ? 4.115 -0.751 1.207 1.00 87.25 214 TYR A O 1
ATOM 1722 N N . LEU A 1 215 ? 2.231 -0.954 2.411 1.00 86.50 215 LEU A N 1
ATOM 1723 C CA . LEU A 1 215 ? 2.590 -0.027 3.482 1.00 86.50 215 LEU A CA 1
ATOM 1724 C C . LEU A 1 215 ? 3.319 -0.776 4.593 1.00 86.50 215 LEU A C 1
ATOM 1726 O O . LEU A 1 215 ? 2.745 -1.640 5.265 1.00 86.50 215 LEU A O 1
ATOM 1730 N N . ARG A 1 216 ? 4.584 -0.448 4.818 1.00 82.31 216 ARG A N 1
ATOM 1731 C CA . ARG A 1 216 ? 5.376 -0.940 5.950 1.00 82.31 216 ARG A CA 1
ATOM 1732 C C . ARG A 1 216 ? 5.704 0.223 6.870 1.00 82.31 216 ARG A C 1
ATOM 1734 O O . ARG A 1 216 ? 5.610 1.370 6.463 1.00 82.31 216 ARG A O 1
ATOM 1741 N N . ALA A 1 217 ? 6.056 -0.054 8.119 1.00 73.88 217 ALA A N 1
ATOM 1742 C CA . ALA A 1 217 ? 6.337 0.994 9.103 1.00 73.88 217 ALA A CA 1
ATOM 1743 C C . ALA A 1 217 ? 7.462 1.956 8.669 1.00 73.88 217 ALA A C 1
ATOM 1745 O O . ALA A 1 217 ? 7.486 3.108 9.083 1.00 73.88 217 ALA A O 1
ATOM 1746 N N . ASP A 1 218 ? 8.374 1.485 7.825 1.00 69.94 218 ASP A N 1
ATOM 1747 C CA . ASP A 1 218 ? 9.545 2.203 7.334 1.00 69.94 218 ASP A CA 1
ATOM 1748 C C . ASP A 1 218 ? 9.396 2.669 5.877 1.00 69.94 218 ASP A C 1
ATOM 1750 O O . ASP A 1 218 ? 9.742 3.801 5.562 1.00 69.94 218 ASP A O 1
ATOM 1754 N N . HIS A 1 219 ? 8.829 1.837 4.997 1.00 81.25 219 HIS A N 1
ATOM 1755 C CA . HIS A 1 219 ? 8.755 2.123 3.560 1.00 81.25 219 HIS A CA 1
ATOM 1756 C C . HIS A 1 219 ? 7.376 1.843 2.946 1.00 81.25 219 HIS A C 1
ATOM 1758 O O . HIS A 1 219 ? 6.588 1.028 3.431 1.00 81.25 219 HIS A O 1
ATOM 1764 N N . LEU A 1 220 ? 7.113 2.507 1.824 1.00 84.69 220 LEU A N 1
ATOM 1765 C CA . LEU A 1 220 ? 5.999 2.252 0.921 1.00 84.69 220 LEU A CA 1
ATOM 1766 C C . LEU A 1 220 ? 6.539 1.645 -0.377 1.00 84.69 220 LEU A C 1
ATOM 1768 O O . LEU A 1 220 ? 7.378 2.244 -1.056 1.00 84.69 220 LEU A O 1
ATOM 1772 N N . TYR A 1 221 ? 6.028 0.466 -0.722 1.00 84.94 221 TYR A N 1
ATOM 1773 C CA . TYR A 1 221 ? 6.357 -0.230 -1.962 1.00 84.94 221 TYR A CA 1
ATOM 1774 C C . TYR A 1 221 ? 5.190 -0.137 -2.933 1.00 84.94 221 TYR A C 1
ATOM 1776 O O . TYR A 1 221 ? 4.034 -0.174 -2.510 1.00 84.94 221 TYR A O 1
ATOM 1784 N N . PHE A 1 222 ? 5.496 -0.068 -4.219 1.00 94.38 222 PHE A N 1
ATOM 1785 C CA . PHE A 1 222 ? 4.535 -0.123 -5.309 1.00 94.38 222 PHE A CA 1
ATOM 1786 C C . PHE A 1 222 ? 4.947 -1.214 -6.293 1.00 94.38 222 PHE A C 1
ATOM 1788 O O . PHE A 1 222 ? 6.081 -1.199 -6.759 1.00 94.38 222 PHE A O 1
ATOM 1795 N N . ASP A 1 223 ? 4.032 -2.124 -6.600 1.00 94.62 223 ASP A N 1
ATOM 1796 C CA . ASP A 1 223 ? 4.179 -3.185 -7.597 1.00 94.62 223 ASP A CA 1
ATOM 1797 C C . ASP A 1 223 ? 3.148 -2.996 -8.711 1.00 94.62 223 ASP A C 1
ATOM 1799 O O . ASP A 1 223 ? 2.005 -2.616 -8.440 1.00 94.62 223 ASP A O 1
ATOM 1803 N N . ALA A 1 224 ? 3.546 -3.248 -9.954 1.00 96.88 224 ALA A N 1
ATOM 1804 C CA . ALA A 1 224 ? 2.647 -3.303 -11.100 1.00 96.88 224 ALA A CA 1
ATOM 1805 C C . ALA A 1 224 ? 3.292 -4.029 -12.287 1.00 96.88 224 ALA A C 1
ATOM 1807 O O . ALA A 1 224 ? 4.513 -4.172 -12.369 1.00 96.88 224 ALA A O 1
ATOM 1808 N N . VAL A 1 225 ? 2.471 -4.393 -13.275 1.00 95.75 225 VAL A N 1
ATOM 1809 C CA . VAL A 1 225 ? 2.945 -4.870 -14.580 1.00 95.75 225 VAL A CA 1
ATOM 1810 C C . VAL A 1 225 ? 2.648 -3.828 -15.650 1.00 95.75 225 VAL A C 1
ATOM 1812 O O . VAL A 1 225 ? 1.493 -3.459 -15.870 1.00 95.75 225 VAL A O 1
ATOM 1815 N N . MET A 1 226 ? 3.691 -3.362 -16.334 1.00 94.12 226 MET A N 1
ATOM 1816 C CA . MET A 1 226 ? 3.593 -2.467 -17.482 1.00 94.12 226 MET A CA 1
ATOM 1817 C C . MET A 1 226 ? 3.688 -3.263 -18.785 1.00 94.12 226 MET A C 1
ATOM 1819 O O . MET A 1 226 ? 4.662 -3.967 -19.030 1.00 94.12 226 MET A O 1
ATOM 1823 N N . GLU A 1 227 ? 2.675 -3.130 -19.633 1.00 91.38 227 GLU A N 1
ATOM 1824 C CA . GLU A 1 227 ? 2.521 -3.839 -20.902 1.00 91.38 227 GLU A CA 1
ATOM 1825 C C . GLU A 1 227 ? 2.383 -2.850 -22.061 1.00 91.38 227 GLU A C 1
ATOM 1827 O O . GLU A 1 227 ? 1.698 -1.826 -21.961 1.00 91.38 227 GLU A O 1
ATOM 1832 N N . GLY A 1 228 ? 2.985 -3.168 -23.203 1.00 83.12 228 GLY A N 1
ATOM 1833 C CA . GLY A 1 228 ? 2.864 -2.344 -24.396 1.00 83.12 228 GLY A CA 1
ATOM 1834 C C . GLY A 1 228 ? 3.526 -2.945 -25.625 1.00 83.12 228 GLY A C 1
ATOM 1835 O O . GLY A 1 228 ? 3.947 -4.097 -25.630 1.00 83.12 228 GLY A O 1
ATOM 1836 N N . ALA A 1 229 ? 3.646 -2.128 -26.674 1.00 78.94 229 ALA A N 1
ATOM 1837 C CA . ALA A 1 229 ? 4.293 -2.516 -27.930 1.00 78.94 229 ALA A CA 1
ATOM 1838 C C . ALA A 1 229 ? 5.786 -2.866 -27.771 1.00 78.94 229 ALA A C 1
ATOM 1840 O O . ALA A 1 229 ? 6.349 -3.533 -28.633 1.00 78.94 229 ALA A O 1
ATOM 1841 N N . PHE A 1 230 ? 6.410 -2.411 -26.683 1.00 77.62 230 PHE A N 1
ATOM 1842 C CA . PHE A 1 230 ? 7.839 -2.574 -26.412 1.00 77.62 230 PHE A CA 1
ATOM 1843 C C . PHE A 1 230 ? 8.145 -3.820 -25.572 1.00 77.62 230 PHE A C 1
ATOM 1845 O O . PHE A 1 230 ? 9.243 -4.353 -25.648 1.00 77.62 230 PHE A O 1
ATOM 1852 N N . GLY A 1 231 ? 7.156 -4.348 -24.844 1.00 85.31 231 GLY A N 1
ATOM 1853 C CA . GLY A 1 231 ? 7.335 -5.530 -24.010 1.00 85.31 231 GLY A CA 1
ATOM 1854 C C . GLY A 1 231 ? 6.392 -5.570 -22.814 1.00 85.31 231 GLY A C 1
ATOM 1855 O O . GLY A 1 231 ? 5.409 -4.826 -22.728 1.00 85.31 231 GLY A O 1
ATOM 1856 N N . THR A 1 232 ? 6.713 -6.464 -21.885 1.00 90.81 232 THR A N 1
ATOM 1857 C CA . THR A 1 232 ? 6.050 -6.615 -20.588 1.00 90.81 232 THR A CA 1
ATOM 1858 C C . THR A 1 232 ? 7.108 -6.531 -19.503 1.00 90.81 232 THR A C 1
ATOM 1860 O O . THR A 1 232 ? 8.107 -7.243 -19.581 1.00 90.81 232 THR A O 1
ATOM 1863 N N . TYR A 1 233 ? 6.882 -5.669 -18.516 1.00 91.38 233 TYR A N 1
ATOM 1864 C CA . TYR A 1 233 ? 7.851 -5.349 -17.475 1.00 91.38 233 TYR A CA 1
ATOM 1865 C C . TYR A 1 233 ? 7.170 -5.354 -16.111 1.00 91.38 233 TYR A C 1
ATOM 1867 O O . TYR A 1 233 ? 6.116 -4.741 -15.935 1.00 91.38 233 TYR A O 1
ATOM 1875 N N . HIS A 1 234 ? 7.794 -6.001 -15.135 1.00 90.81 234 HIS A N 1
ATOM 1876 C CA . HIS A 1 234 ? 7.438 -5.859 -13.730 1.00 90.81 234 HIS A CA 1
ATOM 1877 C C . HIS A 1 234 ? 8.105 -4.617 -13.161 1.00 90.81 234 HIS A C 1
ATOM 1879 O O . HIS A 1 234 ? 9.317 -4.445 -13.288 1.00 90.81 234 HIS A O 1
ATOM 1885 N N . VAL A 1 235 ? 7.322 -3.761 -12.518 1.00 92.44 235 VAL A N 1
ATOM 1886 C CA . VAL A 1 235 ? 7.802 -2.516 -11.929 1.00 92.44 235 VAL A CA 1
ATOM 1887 C C . VAL A 1 235 ? 7.643 -2.589 -10.427 1.00 92.44 235 VAL A C 1
ATOM 1889 O O . VAL A 1 235 ? 6.529 -2.717 -9.933 1.00 92.44 235 VAL A O 1
ATOM 1892 N N . LEU A 1 236 ? 8.759 -2.453 -9.717 1.00 84.00 236 LEU A N 1
ATOM 1893 C CA . LEU A 1 236 ? 8.789 -2.320 -8.270 1.00 84.00 236 LEU A CA 1
ATOM 1894 C C . LEU A 1 236 ? 9.399 -0.965 -7.916 1.00 84.00 236 LEU A C 1
ATOM 1896 O O . LEU A 1 236 ? 10.559 -0.708 -8.231 1.00 84.00 236 LEU A O 1
ATOM 1900 N N . ALA A 1 237 ? 8.645 -0.104 -7.244 1.00 85.88 237 ALA A N 1
ATOM 1901 C CA . ALA A 1 237 ? 9.161 1.135 -6.676 1.00 85.88 237 ALA A CA 1
ATOM 1902 C C . ALA A 1 237 ? 9.169 1.059 -5.149 1.00 85.88 237 ALA A C 1
ATOM 1904 O O . ALA A 1 237 ? 8.279 0.468 -4.535 1.00 85.88 237 ALA A O 1
ATOM 1905 N N . VAL A 1 238 ? 10.187 1.660 -4.539 1.00 81.00 238 VAL A N 1
ATOM 1906 C CA . VAL A 1 238 ? 10.357 1.746 -3.087 1.00 81.00 238 VAL A CA 1
ATOM 1907 C C . VAL A 1 238 ? 10.559 3.200 -2.720 1.00 81.00 238 VAL A C 1
ATOM 1909 O O . VAL A 1 238 ? 11.257 3.933 -3.418 1.00 81.00 238 VAL A O 1
ATOM 1912 N N . GLY A 1 239 ? 9.950 3.622 -1.622 1.00 83.19 239 GLY A N 1
ATOM 1913 C CA . GLY A 1 239 ? 10.122 4.964 -1.102 1.00 83.19 239 GLY A CA 1
ATOM 1914 C C . GLY A 1 239 ? 9.410 5.140 0.225 1.00 83.19 239 GLY A C 1
ATOM 1915 O O . GLY A 1 239 ? 9.171 4.168 0.940 1.00 83.19 239 GLY A O 1
ATOM 1916 N N . GLN A 1 240 ? 9.017 6.368 0.535 1.00 84.44 240 GLN A N 1
ATOM 1917 C CA . GLN A 1 240 ? 8.339 6.689 1.786 1.00 84.44 240 GLN A CA 1
ATOM 1918 C C . GLN A 1 240 ? 7.315 7.806 1.617 1.00 84.44 240 GLN A C 1
ATOM 1920 O O . GLN A 1 240 ? 7.373 8.603 0.677 1.00 84.44 240 GLN A O 1
ATOM 1925 N N . MET A 1 241 ? 6.366 7.869 2.548 1.00 88.19 241 MET A N 1
ATOM 1926 C CA . MET A 1 241 ? 5.485 9.022 2.656 1.00 88.19 241 MET A CA 1
ATOM 1927 C C . MET A 1 241 ? 6.255 10.205 3.237 1.00 88.19 241 MET A C 1
ATOM 1929 O O . MET A 1 241 ? 6.874 10.088 4.295 1.00 88.19 241 MET A O 1
ATOM 1933 N N . GLU A 1 242 ? 6.169 11.360 2.584 1.00 90.38 242 GLU A N 1
ATOM 1934 C CA . GLU A 1 242 ? 6.758 12.607 3.068 1.00 90.38 242 GLU A CA 1
ATOM 1935 C C . GLU A 1 242 ? 5.747 13.753 3.109 1.00 90.38 242 GLU A C 1
ATOM 1937 O O . GLU A 1 242 ? 4.730 13.759 2.407 1.00 90.38 242 GLU A O 1
ATOM 1942 N N . ARG A 1 243 ? 6.033 14.757 3.940 1.00 90.25 243 ARG A N 1
ATOM 1943 C CA . ARG A 1 243 ? 5.220 15.968 4.027 1.00 90.25 243 ARG A CA 1
ATOM 1944 C C . ARG A 1 243 ? 5.463 16.851 2.799 1.00 90.25 243 ARG A C 1
ATOM 1946 O O . ARG A 1 243 ? 6.568 17.337 2.597 1.00 90.25 243 ARG A O 1
ATOM 1953 N N . ALA A 1 244 ? 4.404 17.121 2.040 1.00 89.69 244 ALA A N 1
ATOM 1954 C CA . ALA A 1 244 ? 4.418 18.002 0.865 1.00 89.69 244 ALA A CA 1
ATOM 1955 C C . ALA A 1 244 ? 3.840 19.403 1.154 1.00 89.69 244 ALA A C 1
ATOM 1957 O O . ALA A 1 244 ? 3.827 20.288 0.301 1.00 89.69 244 ALA A O 1
ATOM 1958 N N . GLY A 1 245 ? 3.292 19.605 2.352 1.00 89.81 245 GLY A N 1
ATOM 1959 C CA . GLY A 1 245 ? 2.725 20.869 2.811 1.00 89.81 245 GLY A CA 1
ATOM 1960 C C . GLY A 1 245 ? 2.034 20.703 4.165 1.00 89.81 245 GLY A C 1
ATOM 1961 O O . GLY A 1 245 ? 2.045 19.604 4.719 1.00 89.81 245 GLY A O 1
ATOM 1962 N N . PRO A 1 246 ? 1.383 21.754 4.698 1.00 90.06 246 PRO A N 1
ATOM 1963 C CA . PRO A 1 246 ? 0.779 21.703 6.031 1.00 90.06 246 PRO A CA 1
ATOM 1964 C C . PRO A 1 246 ? -0.214 20.548 6.193 1.00 90.06 246 PRO A C 1
ATOM 1966 O O . PRO A 1 246 ? -0.180 19.831 7.183 1.00 90.06 246 PRO A O 1
ATOM 1969 N N . THR A 1 247 ? -1.055 20.313 5.189 1.00 89.62 247 THR A N 1
ATOM 1970 C CA . THR A 1 247 ? -2.088 19.262 5.185 1.00 89.62 247 THR A CA 1
ATOM 1971 C C . THR A 1 247 ? -1.904 18.252 4.055 1.00 89.62 247 THR A C 1
ATOM 1973 O O . THR A 1 247 ? -2.817 17.484 3.757 1.00 89.62 247 THR A O 1
ATOM 1976 N N . ARG A 1 248 ? -0.736 18.253 3.403 1.00 90.62 248 ARG A N 1
ATOM 1977 C CA . ARG A 1 248 ? -0.459 17.404 2.242 1.00 90.62 248 ARG A CA 1
ATOM 1978 C C . ARG A 1 248 ? 0.696 16.464 2.509 1.00 90.62 248 ARG A C 1
ATOM 1980 O O . ARG A 1 248 ? 1.725 16.871 3.048 1.00 90.62 248 ARG A O 1
ATOM 1987 N N . ILE A 1 249 ? 0.522 15.233 2.059 1.00 91.88 249 ILE A N 1
ATOM 1988 C CA . ILE A 1 249 ? 1.551 14.198 2.045 1.00 91.88 249 ILE A CA 1
ATOM 1989 C C . ILE A 1 249 ? 1.705 13.681 0.621 1.00 91.88 249 ILE A C 1
ATOM 1991 O O . ILE A 1 249 ? 0.765 13.764 -0.169 1.00 91.88 249 ILE A O 1
ATOM 1995 N N . GLN A 1 250 ? 2.877 13.170 0.287 1.00 92.19 250 GLN A N 1
ATOM 1996 C CA . GLN A 1 250 ? 3.158 12.593 -1.023 1.00 92.19 250 GLN A CA 1
ATOM 1997 C C . GLN A 1 250 ? 3.999 11.333 -0.887 1.00 92.19 250 GLN A C 1
ATOM 1999 O O . GLN A 1 250 ? 4.642 11.123 0.142 1.00 92.19 250 GLN A O 1
ATOM 2004 N N . TYR A 1 251 ? 3.991 10.509 -1.929 1.00 92.31 251 TYR A N 1
ATOM 2005 C CA . TYR A 1 251 ? 4.888 9.371 -2.025 1.00 92.31 251 TYR A CA 1
ATOM 2006 C C . TYR A 1 251 ? 6.188 9.818 -2.686 1.00 92.31 251 TYR A C 1
ATOM 2008 O O . TYR A 1 251 ? 6.215 10.096 -3.886 1.00 92.31 251 TYR A O 1
ATOM 2016 N N . ARG A 1 252 ? 7.266 9.879 -1.903 1.00 90.06 252 ARG A N 1
ATOM 2017 C CA . ARG A 1 252 ? 8.606 10.092 -2.439 1.00 90.06 252 ARG A CA 1
ATOM 2018 C C . ARG A 1 252 ? 9.229 8.750 -2.760 1.00 90.06 252 ARG A C 1
ATOM 2020 O O . ARG A 1 252 ? 9.556 7.987 -1.854 1.00 90.06 252 ARG A O 1
ATOM 2027 N N . ILE A 1 253 ? 9.416 8.498 -4.045 1.00 86.44 253 ILE A N 1
ATOM 2028 C CA . ILE A 1 253 ? 10.137 7.326 -4.532 1.00 86.44 253 ILE A CA 1
ATOM 2029 C C . ILE A 1 253 ? 11.634 7.526 -4.280 1.00 86.44 253 ILE A C 1
ATOM 2031 O O . ILE A 1 253 ? 12.153 8.626 -4.434 1.00 86.44 253 ILE A O 1
ATOM 2035 N N . GLU A 1 254 ? 12.321 6.467 -3.874 1.00 79.56 254 GLU A N 1
ATOM 2036 C CA . GLU A 1 254 ? 13.761 6.447 -3.590 1.00 79.56 254 GLU A CA 1
ATOM 2037 C C . GLU A 1 254 ? 14.511 5.490 -4.516 1.00 79.56 254 GLU A C 1
ATOM 2039 O O . GLU A 1 254 ? 15.678 5.719 -4.827 1.00 79.56 254 GLU A O 1
ATOM 2044 N N . ALA A 1 255 ? 13.833 4.444 -4.990 1.00 75.50 255 ALA A N 1
ATOM 2045 C CA . ALA A 1 255 ? 14.365 3.521 -5.978 1.00 75.50 255 ALA A CA 1
ATOM 2046 C C . ALA A 1 255 ? 13.249 2.941 -6.851 1.00 75.50 255 ALA A C 1
ATOM 2048 O O . ALA A 1 255 ? 12.126 2.725 -6.389 1.00 75.50 255 ALA A O 1
ATOM 2049 N N . ILE A 1 256 ? 13.587 2.643 -8.106 1.00 82.69 256 ILE A N 1
ATOM 2050 C CA . ILE A 1 256 ? 12.722 1.943 -9.060 1.00 82.69 256 ILE A CA 1
ATOM 2051 C C . ILE A 1 256 ? 13.502 0.779 -9.656 1.00 82.69 256 ILE A C 1
ATOM 2053 O O . ILE A 1 256 ? 14.673 0.916 -10.015 1.00 82.69 256 ILE A O 1
ATOM 2057 N N . TYR A 1 257 ? 12.823 -0.352 -9.787 1.00 79.25 257 TYR A N 1
ATOM 2058 C CA . TYR A 1 257 ? 13.318 -1.553 -10.428 1.00 79.25 257 TYR A CA 1
ATOM 2059 C C . TYR A 1 257 ? 12.359 -1.970 -11.536 1.00 79.25 257 TYR A C 1
ATOM 2061 O O . TYR A 1 257 ? 11.156 -2.095 -11.307 1.00 79.25 257 TYR A O 1
ATOM 2069 N N . ILE A 1 258 ? 12.907 -2.227 -12.718 1.00 89.31 258 ILE A N 1
ATOM 2070 C CA . ILE A 1 258 ? 12.189 -2.748 -13.877 1.00 89.31 258 ILE A CA 1
ATOM 2071 C C . ILE A 1 258 ? 12.754 -4.135 -14.164 1.00 89.31 258 ILE A C 1
ATOM 2073 O O . ILE A 1 258 ? 13.953 -4.286 -14.391 1.00 89.31 258 ILE A O 1
ATOM 2077 N N . ASP A 1 259 ? 11.910 -5.161 -14.065 1.00 84.38 259 ASP A N 1
ATOM 2078 C CA . ASP A 1 259 ? 12.318 -6.568 -14.047 1.00 84.38 259 ASP A CA 1
ATOM 2079 C C . ASP A 1 259 ? 13.495 -6.810 -13.090 1.00 84.38 259 ASP A C 1
ATOM 2081 O O . ASP A 1 259 ? 14.494 -7.432 -13.439 1.00 84.38 259 ASP A O 1
ATOM 2085 N N . GLY A 1 260 ? 13.425 -6.224 -11.891 1.00 68.44 260 GLY A N 1
ATOM 2086 C CA . GLY A 1 260 ? 14.461 -6.336 -10.860 1.00 68.44 260 GLY A CA 1
ATOM 2087 C C . GLY A 1 260 ? 15.804 -5.661 -11.186 1.00 68.44 260 GLY A C 1
ATOM 2088 O O . GLY A 1 260 ? 16.735 -5.765 -10.382 1.00 68.44 260 GLY A O 1
ATOM 2089 N N . LEU A 1 261 ? 15.929 -4.972 -12.325 1.00 77.69 261 LEU A N 1
ATOM 2090 C CA . LEU A 1 261 ? 17.084 -4.145 -12.674 1.00 77.69 261 LEU A CA 1
ATOM 2091 C C . LEU A 1 261 ? 16.836 -2.689 -12.252 1.00 77.69 261 LEU A C 1
ATOM 2093 O O . LEU A 1 261 ? 15.746 -2.173 -12.493 1.00 77.69 261 LEU A O 1
ATOM 2097 N N . PRO A 1 262 ? 17.803 -2.021 -11.597 1.00 75.00 262 PRO A N 1
ATOM 2098 C CA . PRO A 1 262 ? 17.611 -0.659 -11.115 1.00 75.00 262 PRO A CA 1
ATOM 2099 C C . PRO A 1 262 ? 17.535 0.338 -12.275 1.00 75.00 262 PRO A C 1
ATOM 2101 O O . PRO A 1 262 ? 18.334 0.271 -13.208 1.00 75.00 262 PRO A O 1
ATOM 2104 N N . VAL A 1 263 ? 16.618 1.296 -12.168 1.00 78.56 263 VAL A N 1
ATOM 2105 C CA . VAL A 1 263 ? 16.623 2.512 -12.992 1.00 78.56 263 VAL A CA 1
ATOM 2106 C C . VAL A 1 263 ? 17.690 3.459 -12.446 1.00 78.56 263 VAL A C 1
ATOM 2108 O O . VAL A 1 263 ? 17.787 3.627 -11.228 1.00 78.56 263 VAL A O 1
ATOM 2111 N N . ASP A 1 264 ? 18.488 4.070 -13.326 1.00 77.38 264 ASP A N 1
ATOM 2112 C CA . ASP A 1 264 ? 19.551 4.993 -12.920 1.00 77.38 264 ASP A CA 1
ATOM 2113 C C . ASP A 1 264 ? 18.959 6.219 -12.202 1.00 77.38 264 ASP A C 1
ATOM 2115 O O . ASP A 1 264 ? 18.231 7.003 -12.816 1.00 77.38 264 ASP A O 1
ATOM 2119 N N . PRO A 1 265 ? 19.261 6.429 -10.906 1.00 68.19 265 PRO A N 1
ATOM 2120 C CA . PRO A 1 265 ? 18.801 7.616 -10.210 1.00 68.19 265 PRO A CA 1
ATOM 2121 C C . PRO A 1 265 ? 19.502 8.890 -10.692 1.00 68.19 265 PRO A C 1
ATOM 2123 O O . PRO A 1 265 ? 19.029 9.972 -10.376 1.00 68.19 265 PRO A O 1
ATOM 2126 N N . GLY A 1 266 ? 20.620 8.802 -11.416 1.00 75.56 266 GLY A N 1
ATOM 2127 C CA . GLY A 1 266 ? 21.332 9.950 -11.976 1.00 75.56 266 GLY A CA 1
ATOM 2128 C C . GLY A 1 266 ? 20.750 10.494 -13.283 1.00 75.56 266 GLY A C 1
ATOM 2129 O O . GLY A 1 266 ? 21.170 11.571 -13.709 1.00 75.56 266 GLY A O 1
ATOM 2130 N N . ASP A 1 267 ? 19.804 9.787 -13.908 1.00 82.75 267 ASP A N 1
ATOM 2131 C CA . ASP A 1 267 ? 19.168 10.227 -15.149 1.00 82.75 267 ASP A CA 1
ATOM 2132 C C . ASP A 1 267 ? 18.404 11.558 -14.927 1.00 82.75 267 ASP A C 1
ATOM 2134 O O . ASP A 1 267 ? 17.577 11.639 -14.009 1.00 82.75 267 ASP A O 1
ATOM 2138 N N . PRO A 1 268 ? 18.669 12.621 -15.718 1.00 84.75 268 PRO A N 1
ATOM 2139 C CA . PRO A 1 268 ? 18.043 13.931 -15.532 1.00 84.75 268 PRO A CA 1
ATOM 2140 C C . PRO A 1 268 ? 16.516 13.930 -15.641 1.00 84.75 268 PRO A C 1
ATOM 2142 O O . PRO A 1 268 ? 15.858 14.666 -14.901 1.00 84.75 268 PRO A O 1
ATOM 2145 N N . ASP A 1 269 ? 15.949 13.119 -16.532 1.00 85.31 269 ASP A N 1
ATOM 2146 C CA . ASP A 1 269 ? 14.508 13.071 -16.753 1.00 85.31 269 ASP A CA 1
ATOM 2147 C C . ASP A 1 269 ? 13.830 12.270 -15.635 1.00 85.31 269 ASP A C 1
ATOM 2149 O O . ASP A 1 269 ? 12.786 12.671 -15.108 1.00 85.31 269 ASP A O 1
ATOM 2153 N N . VAL A 1 270 ? 14.460 11.182 -15.179 1.00 81.44 270 VAL A N 1
ATOM 2154 C CA . VAL A 1 270 ? 14.019 10.442 -13.983 1.00 81.44 270 VAL A CA 1
ATOM 2155 C C . VAL A 1 270 ? 14.089 11.332 -12.739 1.00 81.44 270 VAL A C 1
ATOM 2157 O O . VAL A 1 270 ? 13.154 11.355 -11.935 1.00 81.44 270 VAL A O 1
ATOM 2160 N N . GLN A 1 271 ? 15.158 12.116 -12.588 1.00 84.38 271 GLN A N 1
ATOM 2161 C CA . GLN A 1 271 ? 15.269 13.111 -11.523 1.00 84.38 271 GLN A CA 1
ATOM 2162 C C . GLN A 1 271 ? 14.111 14.109 -11.565 1.00 84.38 271 GLN A C 1
ATOM 2164 O O . GLN A 1 271 ? 13.426 14.276 -10.556 1.00 84.38 271 GLN A O 1
ATOM 2169 N N . ALA A 1 272 ? 13.864 14.729 -12.719 1.00 83.81 272 ALA A N 1
ATOM 2170 C CA . ALA A 1 272 ? 12.850 15.766 -12.867 1.00 83.81 272 ALA A CA 1
ATOM 2171 C C . ALA A 1 272 ? 11.421 15.247 -12.642 1.00 83.81 272 ALA A C 1
ATOM 2173 O O . ALA A 1 272 ? 10.656 15.852 -11.890 1.00 83.81 272 ALA A O 1
ATOM 2174 N N . ASP A 1 273 ? 11.056 14.122 -13.258 1.00 84.25 273 ASP A N 1
ATOM 2175 C CA . ASP A 1 273 ? 9.656 13.686 -13.292 1.00 84.25 273 ASP A CA 1
ATOM 2176 C C . ASP A 1 273 ? 9.248 12.794 -12.119 1.00 84.25 273 ASP A C 1
ATOM 2178 O O . ASP A 1 273 ? 8.045 12.628 -11.882 1.00 84.25 273 ASP A O 1
ATOM 2182 N N . ILE A 1 274 ? 10.215 12.207 -11.407 1.00 84.94 274 ILE A N 1
ATOM 2183 C CA . ILE A 1 274 ? 9.960 11.222 -10.350 1.00 84.94 274 ILE A CA 1
ATOM 2184 C C . ILE A 1 274 ? 10.556 11.671 -9.025 1.00 84.94 274 ILE A C 1
ATOM 2186 O O . ILE A 1 274 ? 9.804 11.887 -8.079 1.00 84.94 274 ILE A O 1
ATOM 2190 N N . TYR A 1 275 ? 11.880 11.817 -8.936 1.00 77.75 275 TYR A N 1
ATOM 2191 C CA . TYR A 1 275 ? 12.534 12.071 -7.646 1.00 77.75 275 TYR A CA 1
ATOM 2192 C C . TYR A 1 275 ? 12.308 13.492 -7.121 1.00 77.75 275 TYR A C 1
ATOM 2194 O O . TYR A 1 275 ? 12.285 13.706 -5.911 1.00 77.75 275 TYR A O 1
ATOM 2202 N N . GLN A 1 276 ? 12.125 14.461 -8.019 1.00 78.50 276 GLN A N 1
ATOM 2203 C CA . GLN A 1 276 ? 11.867 15.864 -7.679 1.00 78.50 276 GLN A CA 1
ATOM 2204 C C . GLN A 1 276 ? 10.385 16.240 -7.787 1.00 78.50 276 GLN A C 1
ATOM 2206 O O . GLN A 1 276 ? 9.999 17.347 -7.409 1.00 78.50 276 GLN A O 1
ATOM 2211 N N . ASN A 1 277 ? 9.550 15.337 -8.300 1.00 76.81 277 ASN A N 1
ATOM 2212 C CA . ASN A 1 277 ? 8.141 15.596 -8.541 1.00 76.81 277 ASN A CA 1
ATOM 2213 C C . ASN A 1 277 ? 7.259 15.068 -7.405 1.00 76.81 277 ASN A C 1
ATOM 2215 O O . ASN A 1 277 ? 7.560 14.081 -6.738 1.00 76.81 277 ASN A O 1
ATOM 2219 N N . SER A 1 278 ? 6.102 15.700 -7.229 1.00 77.00 278 SER A N 1
ATOM 2220 C CA . SER A 1 278 ? 5.085 15.262 -6.277 1.00 77.00 278 SER A CA 1
ATOM 2221 C C . SER A 1 278 ? 4.266 14.106 -6.851 1.00 77.00 278 SER A C 1
ATOM 2223 O O . SER A 1 278 ? 3.221 14.319 -7.475 1.00 77.00 278 SER A O 1
ATOM 2225 N N . LEU A 1 279 ? 4.705 12.869 -6.619 1.00 83.75 279 LEU A N 1
ATOM 2226 C CA . LEU A 1 279 ? 3.935 11.675 -6.971 1.00 83.75 279 LEU A CA 1
ATOM 2227 C C . LEU A 1 279 ? 2.980 11.276 -5.836 1.00 83.75 279 LEU A C 1
ATOM 2229 O O . LEU A 1 279 ? 3.295 11.388 -4.652 1.00 83.75 279 LEU A O 1
ATOM 2233 N N . LEU A 1 280 ? 1.773 10.829 -6.202 1.00 87.00 280 LEU A N 1
ATOM 2234 C CA . LEU A 1 280 ? 0.712 10.439 -5.260 1.00 87.00 280 LEU A CA 1
ATOM 2235 C C . LEU A 1 280 ? 0.426 11.494 -4.171 1.00 87.00 280 LEU A C 1
ATOM 2237 O O . LEU A 1 280 ? 0.290 11.169 -2.993 1.00 87.00 280 LEU A O 1
ATOM 2241 N N . ALA A 1 281 ? 0.348 12.773 -4.542 1.00 87.25 281 ALA A N 1
ATOM 2242 C CA . ALA A 1 281 ? 0.012 13.823 -3.586 1.00 87.25 281 ALA A CA 1
ATOM 2243 C C . ALA A 1 281 ? -1.421 13.639 -3.050 1.00 87.25 281 ALA A C 1
ATOM 2245 O O . ALA A 1 281 ? -2.390 13.650 -3.812 1.00 87.25 281 ALA A O 1
ATOM 2246 N N . MET A 1 282 ? -1.550 13.507 -1.731 1.00 89.56 282 MET A N 1
ATOM 2247 C CA . MET A 1 282 ? -2.814 13.370 -1.011 1.00 89.56 282 MET A CA 1
ATOM 2248 C C . MET A 1 282 ? -3.070 14.604 -0.145 1.00 89.56 282 MET A C 1
ATOM 2250 O O . MET A 1 282 ? -2.148 15.183 0.436 1.00 89.56 282 MET A O 1
ATOM 2254 N N . ASP A 1 283 ? -4.338 14.998 -0.032 1.00 88.19 283 ASP A N 1
ATOM 2255 C CA . ASP A 1 283 ? -4.752 16.199 0.694 1.00 88.19 283 ASP A CA 1
ATOM 2256 C C . ASP A 1 283 ? -5.678 15.848 1.868 1.00 88.19 283 ASP A C 1
ATOM 2258 O O . ASP A 1 283 ? -6.818 15.408 1.692 1.00 88.19 28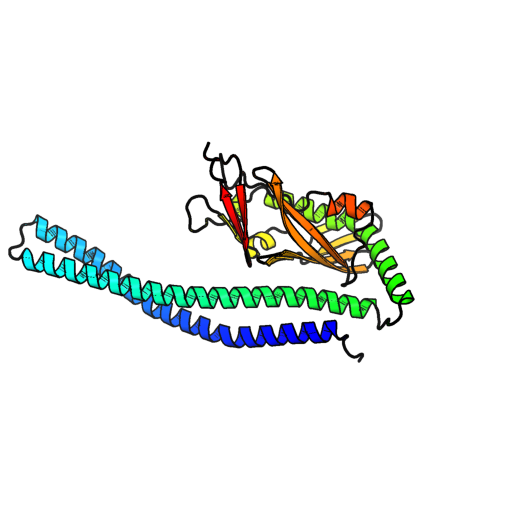3 ASP A O 1
ATOM 2262 N N . GLY A 1 284 ? -5.177 16.063 3.084 1.00 86.19 284 GLY A N 1
ATOM 2263 C CA . GLY A 1 284 ? -5.857 15.760 4.342 1.00 86.19 284 GLY A CA 1
ATOM 2264 C C . GLY A 1 284 ? -6.979 16.726 4.718 1.00 86.19 284 GLY A C 1
ATOM 2265 O O . GLY A 1 284 ? -7.699 16.459 5.680 1.00 86.19 284 GLY A O 1
ATOM 2266 N N . ARG A 1 285 ? -7.188 17.830 3.981 1.00 87.38 285 ARG A N 1
ATOM 2267 C CA . ARG A 1 285 ? -8.223 18.833 4.318 1.00 87.38 285 ARG A CA 1
ATOM 2268 C C . ARG A 1 285 ? -9.638 18.258 4.354 1.00 87.38 285 ARG A C 1
ATOM 2270 O O . ARG A 1 285 ? -10.476 18.770 5.089 1.00 87.38 285 ARG A O 1
ATOM 2277 N N . SER A 1 286 ? -9.899 17.209 3.573 1.00 86.19 286 SER A N 1
ATOM 2278 C CA . SER A 1 286 ? -11.188 16.504 3.579 1.00 86.19 286 SER A CA 1
ATOM 2279 C C . SER A 1 286 ? -11.446 15.733 4.882 1.00 86.19 286 SER A C 1
ATOM 2281 O O . SER A 1 286 ? -12.597 15.624 5.293 1.00 86.19 286 SER A O 1
ATOM 2283 N N . LEU A 1 287 ? -10.396 15.244 5.550 1.00 85.94 287 LEU A N 1
ATOM 2284 C CA . LEU A 1 287 ? -10.479 14.498 6.813 1.00 85.94 287 LEU A CA 1
ATOM 2285 C C . LEU A 1 287 ? -10.428 15.396 8.048 1.00 85.94 287 LEU A C 1
ATOM 2287 O O . LEU A 1 287 ? -11.012 15.083 9.084 1.00 85.94 287 LEU A O 1
ATOM 2291 N N . LEU A 1 288 ? -9.696 16.502 7.943 1.00 84.50 288 LEU A N 1
ATOM 2292 C CA . LEU A 1 288 ? -9.350 17.369 9.062 1.00 84.50 288 LEU A CA 1
ATOM 2293 C C . LEU A 1 288 ? -9.820 18.805 8.783 1.00 84.50 288 LEU A C 1
ATOM 2295 O O . LEU A 1 288 ? -8.993 19.703 8.585 1.00 84.50 288 LEU A O 1
ATOM 2299 N N . PRO A 1 289 ? -11.144 19.047 8.719 1.00 80.06 289 PRO A N 1
ATOM 2300 C CA . PRO A 1 289 ? -11.666 20.372 8.421 1.00 80.06 289 PRO A CA 1
ATOM 2301 C C . PRO A 1 289 ? -11.239 21.366 9.507 1.00 80.06 289 PRO A C 1
ATOM 2303 O O . PRO A 1 289 ? -11.464 21.149 10.694 1.00 80.06 289 PRO A O 1
ATOM 2306 N N . GLY A 1 290 ? -10.614 22.468 9.089 1.00 80.62 290 GLY A N 1
ATOM 2307 C CA . GLY A 1 290 ? -10.129 23.517 9.993 1.00 80.62 290 GLY A CA 1
ATOM 2308 C C . GLY A 1 290 ? -8.750 23.262 10.611 1.00 80.62 290 GLY A C 1
ATOM 2309 O O . GLY A 1 290 ? -8.236 24.150 11.289 1.00 80.62 290 GLY A O 1
ATOM 2310 N N . ALA A 1 291 ? -8.119 22.111 10.359 1.00 83.00 291 ALA A N 1
ATOM 2311 C CA . ALA A 1 291 ? -6.741 21.887 10.782 1.00 83.00 291 ALA A CA 1
ATOM 2312 C C . ALA A 1 291 ? -5.775 22.757 9.963 1.00 83.00 291 ALA A C 1
ATOM 2314 O O . ALA A 1 291 ? -5.807 22.758 8.730 1.00 83.00 291 ALA A O 1
ATOM 2315 N N . VAL A 1 292 ? -4.898 23.485 10.658 1.00 86.25 292 VAL A N 1
ATOM 2316 C CA . VAL A 1 292 ? -3.838 24.294 10.029 1.00 86.25 292 VAL A CA 1
ATOM 2317 C C . VAL A 1 292 ? -2.749 23.387 9.459 1.00 86.25 292 VAL A C 1
ATOM 2319 O O . VAL A 1 292 ? -2.187 23.681 8.405 1.00 86.25 292 VAL A O 1
ATOM 2322 N N . ALA A 1 293 ? -2.498 22.260 10.125 1.00 89.81 293 ALA A N 1
ATOM 2323 C CA . ALA A 1 293 ? -1.540 21.264 9.695 1.00 89.81 293 ALA A CA 1
ATOM 2324 C C . ALA A 1 293 ? -1.955 19.843 10.129 1.00 89.81 293 ALA A C 1
ATOM 2326 O O . ALA A 1 293 ? -2.765 19.658 11.039 1.00 89.81 293 ALA A O 1
ATOM 2327 N N . MET A 1 294 ? -1.423 18.839 9.436 1.00 91.38 294 MET A N 1
ATOM 2328 C CA . MET A 1 294 ? -1.684 17.413 9.629 1.00 91.38 294 MET A CA 1
ATOM 2329 C C . MET A 1 294 ? -0.378 16.692 9.945 1.00 91.38 294 MET A C 1
ATOM 2331 O O . MET A 1 294 ? 0.569 16.766 9.159 1.00 91.38 294 MET A O 1
ATOM 2335 N N . ARG A 1 295 ? -0.344 15.947 11.047 1.00 92.19 295 ARG A N 1
ATOM 2336 C CA . ARG A 1 295 ? 0.700 14.951 11.307 1.00 92.19 295 ARG A CA 1
ATOM 2337 C C . ARG A 1 295 ? 0.279 13.601 10.736 1.00 92.19 295 ARG A C 1
ATOM 2339 O O . ARG A 1 295 ? -0.915 13.297 10.672 1.00 92.19 295 ARG A O 1
ATOM 2346 N N . TYR A 1 296 ? 1.259 12.802 10.337 1.00 92.56 296 TYR A N 1
ATOM 2347 C CA . TYR A 1 296 ? 1.033 11.436 9.890 1.00 92.56 296 TYR A CA 1
ATOM 2348 C C . TYR A 1 296 ? 2.081 10.492 10.475 1.00 92.56 296 TYR A C 1
ATOM 2350 O O . TYR A 1 296 ? 3.206 10.906 10.748 1.00 92.56 296 TYR A O 1
ATOM 2358 N N . GLU A 1 297 ? 1.705 9.228 10.635 1.00 92.38 297 GLU A N 1
ATOM 2359 C CA . GLU A 1 297 ? 2.609 8.143 11.013 1.00 92.38 297 GLU A CA 1
ATOM 2360 C C . GLU A 1 297 ? 2.374 6.947 10.093 1.00 92.38 297 GLU A C 1
ATOM 2362 O O . GLU A 1 297 ? 1.239 6.490 9.909 1.00 92.38 297 GLU A O 1
ATOM 2367 N N . GLN A 1 298 ? 3.450 6.434 9.504 1.00 88.62 298 GLN A N 1
ATOM 2368 C CA . GLN A 1 298 ? 3.397 5.257 8.650 1.00 88.62 298 GLN A CA 1
ATOM 2369 C C . GLN A 1 298 ? 3.514 3.997 9.511 1.00 88.62 298 GLN A C 1
ATOM 2371 O O . GLN A 1 298 ? 4.434 3.853 10.310 1.00 88.62 298 GLN A O 1
ATOM 2376 N N . ASN A 1 299 ? 2.556 3.088 9.365 1.00 88.19 299 ASN A N 1
ATOM 2377 C CA . ASN A 1 299 ? 2.488 1.838 10.107 1.00 88.19 299 ASN A CA 1
ATOM 2378 C C . ASN A 1 299 ? 2.377 0.658 9.135 1.00 88.19 299 ASN A C 1
ATOM 2380 O O . ASN A 1 299 ? 2.115 0.821 7.942 1.00 88.19 299 ASN A O 1
ATOM 2384 N N . ASN A 1 300 ? 2.543 -0.562 9.648 1.00 80.31 300 ASN A N 1
ATOM 2385 C CA . ASN A 1 300 ? 2.328 -1.766 8.848 1.00 80.31 300 ASN A CA 1
ATOM 2386 C C . ASN A 1 300 ? 0.854 -1.866 8.426 1.00 80.31 300 ASN A C 1
ATOM 2388 O O . ASN A 1 300 ? -0.019 -2.165 9.240 1.00 80.31 300 ASN A O 1
ATOM 2392 N N . GLY A 1 301 ? 0.594 -1.636 7.140 1.00 85.81 301 GLY A N 1
ATOM 2393 C CA . GLY A 1 301 ? -0.724 -1.749 6.526 1.00 85.81 301 GLY A CA 1
ATOM 2394 C C . GLY A 1 301 ? -1.624 -0.517 6.646 1.00 85.81 301 GLY A C 1
ATOM 2395 O O . GLY A 1 301 ? -2.764 -0.597 6.195 1.00 85.81 301 GLY A O 1
ATOM 2396 N N . TYR A 1 302 ? -1.176 0.603 7.226 1.00 91.94 302 TYR A N 1
ATOM 2397 C CA . TYR A 1 302 ? -1.972 1.839 7.252 1.00 91.94 302 TYR A CA 1
ATOM 2398 C C . TYR A 1 302 ? -1.135 3.109 7.471 1.00 91.94 302 TYR A C 1
ATOM 2400 O O . TYR A 1 302 ? -0.051 3.067 8.053 1.00 91.94 302 TYR A O 1
ATOM 2408 N N . LEU A 1 303 ? -1.674 4.257 7.049 1.00 93.25 303 LEU A N 1
ATOM 2409 C CA . LEU A 1 303 ? -1.222 5.583 7.484 1.00 93.25 303 LEU A CA 1
ATOM 2410 C C . LEU A 1 303 ? -2.152 6.096 8.574 1.00 93.25 303 LEU A C 1
ATOM 2412 O O . LEU A 1 303 ? -3.361 6.175 8.363 1.00 93.25 303 LEU A O 1
ATOM 2416 N N . TRP A 1 304 ? -1.597 6.473 9.716 1.00 94.00 304 TRP A N 1
ATOM 2417 C CA . TRP A 1 304 ? -2.317 7.224 10.734 1.00 94.00 304 TRP A CA 1
ATOM 2418 C C . TRP A 1 304 ? -2.219 8.714 10.428 1.00 94.00 304 TRP A C 1
ATOM 2420 O O . TRP A 1 304 ? -1.141 9.202 10.103 1.00 94.00 304 TRP A O 1
ATOM 2430 N N . LEU A 1 305 ? -3.335 9.428 10.522 1.00 93.38 305 LEU A N 1
ATOM 2431 C CA . LEU A 1 305 ? -3.466 10.843 10.194 1.00 93.38 305 LEU A CA 1
ATOM 2432 C C . LEU A 1 305 ? -4.170 11.557 11.349 1.00 93.38 305 LEU A C 1
ATOM 2434 O O . LEU A 1 305 ? -5.210 11.101 11.831 1.00 93.38 305 LEU A O 1
ATOM 2438 N N . ALA A 1 306 ? -3.637 12.698 11.771 1.00 93.12 306 ALA A N 1
ATOM 2439 C CA . ALA A 1 306 ? -4.208 13.488 12.856 1.00 93.12 306 ALA A CA 1
ATOM 2440 C C . ALA A 1 306 ? -3.931 14.984 12.659 1.00 93.12 306 ALA A C 1
ATOM 2442 O O . ALA A 1 306 ? -2.970 15.347 11.973 1.00 93.12 306 ALA A O 1
ATOM 2443 N N . PRO A 1 307 ? -4.730 15.879 13.266 1.00 91.94 307 PRO A N 1
ATOM 2444 C CA . PRO A 1 307 ? -4.384 17.289 13.299 1.00 91.94 307 PRO A CA 1
ATOM 2445 C C . PRO A 1 307 ? -3.087 17.468 14.093 1.00 91.94 307 PRO A C 1
ATOM 2447 O O . PRO A 1 307 ? -2.855 16.801 15.107 1.00 91.94 307 PRO A O 1
ATOM 2450 N N . GLU A 1 308 ? -2.227 18.357 13.614 1.00 87.88 308 GLU A N 1
ATOM 2451 C CA . GLU A 1 308 ? -1.081 18.814 14.390 1.00 87.88 308 GLU A CA 1
ATOM 2452 C C . GLU A 1 308 ? -1.597 19.750 15.497 1.00 87.88 308 GLU A C 1
ATOM 2454 O O . GLU A 1 308 ? -2.407 20.640 15.204 1.00 87.88 308 GLU A O 1
ATOM 2459 N N . PRO A 1 309 ? -1.219 19.539 16.772 1.00 79.62 309 PRO A N 1
ATOM 2460 C CA . PRO A 1 309 ? -1.613 20.451 17.835 1.00 79.62 309 PRO A CA 1
ATOM 2461 C C . PRO A 1 309 ? -1.052 21.853 17.547 1.00 79.62 309 PRO A C 1
ATOM 2463 O O . PRO A 1 309 ? 0.049 21.961 17.006 1.00 79.62 309 PRO A O 1
ATOM 2466 N N . PRO A 1 310 ? -1.781 22.931 17.889 1.00 70.31 310 PRO A N 1
ATOM 2467 C CA . PRO A 1 310 ? -1.231 24.275 17.779 1.00 70.31 310 PRO A CA 1
ATOM 2468 C C . PRO A 1 310 ? 0.046 24.358 18.621 1.00 70.31 310 PRO A C 1
ATOM 2470 O O . PRO A 1 310 ? 0.059 23.880 19.758 1.00 70.31 310 PRO A O 1
ATOM 2473 N N . GLU A 1 311 ? 1.112 24.936 18.060 1.00 68.38 311 GLU A N 1
ATOM 2474 C CA . GLU A 1 311 ? 2.347 25.181 18.804 1.00 68.38 311 GLU A CA 1
ATOM 2475 C C . GLU A 1 311 ? 2.002 25.947 20.088 1.00 68.38 311 GLU A C 1
ATOM 2477 O O . GLU A 1 311 ? 1.323 26.979 20.056 1.00 68.38 311 GLU A O 1
ATOM 2482 N N . ALA A 1 312 ? 2.402 25.394 21.233 1.00 53.12 312 ALA A N 1
ATOM 2483 C CA . ALA A 1 312 ? 2.267 26.078 22.506 1.00 53.12 312 ALA A CA 1
ATOM 2484 C C . ALA A 1 312 ? 3.262 27.245 22.510 1.00 53.12 312 ALA A C 1
ATOM 2486 O O . ALA A 1 312 ? 4.458 27.028 22.693 1.00 53.12 312 ALA A O 1
ATOM 2487 N N . ASN A 1 313 ? 2.762 28.454 22.246 1.00 42.88 313 ASN A N 1
ATOM 2488 C CA . ASN A 1 313 ? 3.498 29.700 22.473 1.00 42.88 313 ASN A CA 1
ATOM 2489 C C . ASN A 1 313 ? 3.758 29.925 23.964 1.00 42.88 313 ASN A C 1
ATOM 2491 O O . ASN A 1 313 ? 2.818 29.696 24.763 1.00 42.88 313 ASN A O 1
#